Protein 2KIN (pdb70)

Foldseek 3Di:
DDDDDDDDADEAEFADQDPVCVVVVPDDFWDDDPFFWIDGPPHDIDGGQGYHYNPAWQVNLQVSAPLVQLVVQVVFAAAEDEDAAAQPRQLCQALAFPPPDPGRGHRPLVSLAVNLVVVVPDDPQKDKWKKKFKWKAAPRAIAGLLDRVRTHFDWDADPVRHIDTPPTDIGTDDHSVVLSVVVVSSVVSVCVPPPDCSQRQQRMKIKMKMKMKMARNVVRDIGIYIYIYMYDHYPDDD/DADPDQVVSLLLQLLQCQLVVNPDPSPLVSDPVSVVCVCVQENAHDHDDDQDDDPDPVCVVVRVVSVVSVVSSVSGDYDHDDPDDDDVVVVVVVVVVVVD

InterPro domains:
  IPR001752 Kinesin motor domain [PF00225] (15-327)
  IPR001752 Kinesin motor domain [PR00380] (77-98)
  IPR001752 Kinesin motor domain [PR00380] (196-213)
  IPR001752 Kinesin motor domain [PR00380] (227-245)
  IPR001752 Kinesin motor domain [PR00380] (277-298)
  IPR001752 Kinesin motor domain [PS50067] (8-327)
  IPR001752 Kinesin motor domain [SM00129] (6-335)
  IPR019821 Kinesin motor domain, conserved site [PS00411] (226-237)
  IPR027417 P-loop containing nucleoside triphosphate hydrolase [SSF52540] (8-368)
  IPR027640 Kinesin-like protein [PTHR47968] (6-920)
  IPR036961 Kinesin motor domain superfamily [G3DSA:3.40.850.10] (2-334)
  IPR059182 Kinesin heavy chain, C-terminal domain [cd23649] (835-904)

Secondary structure (DSSP, 8-state):
---EEEEPEEEEEEPPP-HHHHHTT--B-EEEETTTEEEETTSPPEE-SEEE-TT--HHHHHHHHTHHHHHHHHTT-EEEEEEE-STTSSHHHHHTBSTT-TTTB-HHHHHHHHHHHHHHTS-TTEEEEEEEEEEEEETTEEEETT-TT---BPEEE-TTS-EEETT---EEE-SHHHHHHHHHHHHHHHHTT-S-HHHHHHHSEEEEEEEEEEEETTT--EEEEEEEEEEPPP--B-/--BSSHHHHHHHHHHHHHHHT--SS--GGG-HHHHHTHHHHHSSEEEEEEEEE--BGGGHHHHHHHHHHHHHHHT-EEEE--EEE--HHHHHHHHHHHH-

B-factor: mean 24.98, std 9.76, range [5.64, 99.05]

CATH classification: 3.40.850.10

Radius of gyration: 20.29 Å; Cα contacts (8 Å, |Δi|>4): 714; chains: 2; bounding box: 59×55×44 Å

Organism: Rattus norvegicus (NCBI:txid10116)

Structure (mmCIF, N/CA/C/O backbone):
data_2KIN
#
_entry.id   2KIN
#
_cell.length_a   71.556
_cell.length_b   73.674
_cell.length_c   74.128
_cell.angle_alpha   90.00
_cell.angle_beta   90.00
_cell.angle_gamma   90.00
#
_symmetry.space_group_name_H-M   'P 21 21 21'
#
loop_
_entity.id
_entity.type
_entity.pdbx_description
1 polymer KINESIN
2 polymer KINESIN
3 non-polymer 'SULFATE ION'
4 non-polymer "ADENOSINE-5'-DIPHOSPHATE"
5 water water
#
loop_
_atom_site.group_PDB
_atom_site.id
_atom_site.type_symbol
_atom_site.label_atom_id
_atom_site.label_alt_id
_atom_site.label_comp_id
_atom_site.label_asym_id
_atom_site.label_entity_id
_atom_site.label_seq_id
_atom_site.pdbx_PDB_ins_code
_atom_site.Cartn_x
_atom_site.Cartn_y
_atom_site.Cartn_z
_atom_site.occupancy
_atom_site.B_iso_or_equiv
_atom_site.auth_seq_id
_atom_site.auth_comp_id
_atom_site.auth_asym_id
_atom_site.auth_atom_id
_atom_site.pdbx_PDB_model_num
ATOM 1 N N . ALA A 1 1 ? 37.893 49.129 2.124 1.00 51.70 2 ALA A N 1
ATOM 2 C CA . ALA A 1 1 ? 36.584 48.805 1.464 1.00 50.57 2 ALA A CA 1
ATOM 3 C C . ALA A 1 1 ? 35.490 48.783 2.523 1.00 48.65 2 ALA A C 1
ATOM 4 O O . ALA A 1 1 ? 35.839 48.508 3.682 1.00 49.84 2 ALA A O 1
ATOM 6 N N . ASP A 1 2 ? 34.236 49.079 2.195 1.00 43.64 3 ASP A N 1
ATOM 7 C CA . ASP A 1 2 ? 33.226 49.116 3.245 1.00 40.58 3 ASP A CA 1
ATOM 8 C C . ASP A 1 2 ? 32.645 47.730 3.500 1.00 38.22 3 ASP A C 1
ATOM 9 O O . ASP A 1 2 ? 32.482 46.991 2.547 1.00 38.15 3 ASP A O 1
ATOM 14 N N . PRO A 1 3 ? 32.291 47.422 4.728 1.00 34.60 4 PRO A N 1
ATOM 15 C CA . PRO A 1 3 ? 31.689 46.142 5.091 1.00 33.21 4 PRO A CA 1
ATOM 16 C C . PRO A 1 3 ? 30.220 46.129 4.692 1.00 32.13 4 PRO A C 1
ATOM 17 O O . PRO A 1 3 ? 29.729 47.160 4.233 1.00 30.77 4 PRO A O 1
ATOM 21 N N . ALA A 1 4 ? 29.546 44.992 4.825 1.00 30.75 5 ALA A N 1
ATOM 22 C CA . ALA A 1 4 ? 28.131 44.956 4.412 1.00 28.19 5 ALA A CA 1
ATOM 23 C C . ALA A 1 4 ? 27.290 44.521 5.594 1.00 26.51 5 ALA A C 1
ATOM 24 O O . ALA A 1 4 ? 27.808 43.943 6.564 1.00 24.09 5 ALA A O 1
ATOM 26 N N . GLU A 1 5 ? 25.996 44.844 5.554 1.00 22.99 6 GLU A N 1
ATOM 27 C CA . GLU A 1 5 ? 25.167 44.442 6.668 1.00 26.28 6 GLU A CA 1
ATOM 28 C C . GLU A 1 5 ? 24.516 43.087 6.266 1.00 25.71 6 GLU A C 1
ATOM 29 O O . GLU A 1 5 ? 24.294 42.938 5.087 1.00 25.19 6 GLU A O 1
ATOM 35 N N . CYS A 1 6 ? 24.238 42.212 7.208 1.00 26.90 7 CYS A N 1
ATOM 36 C CA . CYS A 1 6 ? 23.554 40.976 6.777 1.00 29.39 7 CYS A CA 1
ATOM 37 C C . CYS A 1 6 ? 22.755 40.436 7.944 1.00 26.49 7 CYS A C 1
ATOM 38 O O . CYS A 1 6 ? 23.271 40.601 9.057 1.00 30.27 7 CYS A O 1
ATOM 41 N N . SER A 1 7 ? 21.548 39.921 7.803 1.00 23.86 8 SER A N 1
ATOM 42 C CA . SER A 1 7 ? 20.792 39.442 8.945 1.00 23.75 8 SER A CA 1
ATOM 43 C C . SER A 1 7 ? 21.154 37.964 9.217 1.00 19.92 8 SER A C 1
ATOM 44 O O . SER A 1 7 ? 21.637 37.321 8.290 1.00 20.50 8 SER A O 1
ATOM 47 N N . ILE A 1 8 ? 20.942 37.579 10.432 1.00 19.44 9 ILE A N 1
ATOM 48 C CA . ILE A 1 8 ? 21.149 36.152 10.784 1.00 19.65 9 ILE A CA 1
ATOM 49 C C . ILE A 1 8 ? 19.973 35.429 10.080 1.00 19.82 9 ILE A C 1
ATOM 50 O O . ILE A 1 8 ? 18.849 35.990 10.083 1.00 18.14 9 ILE A O 1
ATOM 55 N N . LYS A 1 9 ? 20.258 34.407 9.338 1.00 19.19 10 LYS A N 1
ATOM 56 C CA . LYS A 1 9 ? 19.202 33.671 8.613 1.00 20.30 10 LYS A CA 1
ATOM 57 C C . LYS A 1 9 ? 18.599 32.658 9.586 1.00 17.49 10 LYS A C 1
ATOM 58 O O . LYS A 1 9 ? 19.314 32.038 10.371 1.00 17.53 10 LYS A O 1
ATOM 64 N N . VAL A 1 10 ? 17.291 32.397 9.496 1.00 17.23 11 VAL A N 1
ATOM 65 C CA . VAL A 1 10 ? 16.632 31.453 10.398 1.00 17.49 11 VAL A CA 1
ATOM 66 C C . VAL A 1 10 ? 15.769 30.523 9.523 1.00 18.24 11 VAL A C 1
ATOM 67 O O . VAL A 1 10 ? 14.967 31.029 8.748 1.00 16.46 11 VAL A O 1
ATOM 71 N N . MET A 1 11 ? 16.075 29.221 9.559 1.00 18.13 12 MET A N 1
ATOM 72 C CA . MET A 1 11 ? 15.280 28.218 8.845 1.00 18.18 12 MET A CA 1
ATOM 73 C C . MET A 1 11 ? 14.671 27.303 9.918 1.00 15.96 12 MET A C 1
ATOM 74 O O . MET A 1 11 ? 15.254 26.965 10.946 1.00 15.07 12 MET A O 1
ATOM 79 N N . CYS A 1 12 ? 13.386 26.956 9.770 1.00 11.90 13 CYS A N 1
ATOM 80 C CA . CYS A 1 12 ? 12.618 26.195 10.731 1.00 13.58 13 CYS A CA 1
ATOM 81 C C . CYS A 1 12 ? 12.318 24.817 10.139 1.00 14.23 13 CYS A C 1
ATOM 82 O O . CYS A 1 12 ? 11.749 24.788 9.059 1.00 16.53 13 CYS A O 1
ATOM 85 N N . ARG A 1 13 ? 12.721 23.753 10.803 1.00 16.53 14 ARG A N 1
ATOM 86 C CA . ARG A 1 13 ? 12.472 22.413 10.220 1.00 16.31 14 ARG A CA 1
ATOM 87 C C . ARG A 1 13 ? 11.594 21.620 11.171 1.00 15.24 14 ARG A C 1
ATOM 88 O O . ARG A 1 13 ? 11.917 21.351 12.311 1.00 19.08 14 ARG A O 1
ATOM 96 N N . PHE A 1 14 ? 10.417 21.251 10.692 1.00 15.86 15 PHE A N 1
ATOM 97 C CA . PHE A 1 14 ? 9.491 20.426 11.449 1.00 15.26 15 PHE A CA 1
ATOM 98 C C . PHE A 1 14 ? 9.778 18.967 11.061 1.00 14.51 15 PHE A C 1
ATOM 99 O O . PHE A 1 14 ? 9.676 18.706 9.859 1.00 16.29 15 PHE A O 1
ATOM 107 N N . ARG A 1 15 ? 10.200 18.126 11.970 1.00 15.02 16 ARG A N 1
ATOM 108 C CA . ARG A 1 15 ? 10.396 16.732 11.593 1.00 15.72 16 ARG A CA 1
ATOM 109 C C . ARG A 1 15 ? 9.002 16.036 11.581 1.00 17.11 16 ARG A C 1
ATOM 110 O O . ARG A 1 15 ? 7.977 16.533 12.072 1.00 14.68 16 ARG A O 1
ATOM 118 N N . PRO A 1 16 ? 8.972 14.859 11.001 1.00 17.26 17 PRO A N 1
ATOM 119 C CA . PRO A 1 16 ? 7.762 14.010 11.017 1.00 18.92 17 PRO A CA 1
ATOM 120 C C . PRO A 1 16 ? 7.437 13.658 12.435 1.00 17.50 17 PRO A C 1
ATOM 121 O O . PRO A 1 16 ? 8.297 13.691 13.331 1.00 16.11 17 PRO A O 1
ATOM 125 N N . LEU A 1 17 ? 6.158 13.286 12.694 1.00 19.18 18 LEU A N 1
ATOM 126 C CA . LEU A 1 17 ? 5.794 12.797 14.010 1.00 18.88 18 LEU A CA 1
ATOM 127 C C . LEU A 1 17 ? 6.634 11.557 14.353 1.00 20.30 18 LEU A C 1
ATOM 128 O O . LEU A 1 17 ? 6.832 10.771 13.420 1.00 18.47 18 LEU A O 1
ATOM 133 N N . ASN A 1 18 ? 6.985 11.346 15.612 1.00 20.51 19 ASN A N 1
ATOM 134 C CA . ASN A 1 18 ? 7.804 10.156 15.888 1.00 23.29 19 ASN A CA 1
ATOM 135 C C . ASN A 1 18 ? 6.921 8.948 16.243 1.00 25.42 19 ASN A C 1
ATOM 136 O O . ASN A 1 18 ? 5.684 8.998 16.317 1.00 21.67 19 ASN A O 1
ATOM 141 N N . GLU A 1 19 ? 7.625 7.844 16.518 1.00 28.06 20 GLU A N 1
ATOM 142 C CA . GLU A 1 19 ? 6.957 6.581 16.825 1.00 32.62 20 GLU A CA 1
ATOM 143 C C . GLU A 1 19 ? 5.981 6.776 17.976 1.00 31.51 20 GLU A C 1
ATOM 144 O O . GLU A 1 19 ? 4.796 6.482 17.761 1.00 31.40 20 GLU A O 1
ATOM 150 N N . ALA A 1 20 ? 6.413 7.303 19.093 1.00 31.62 21 ALA A N 1
ATOM 151 C CA . ALA A 1 20 ? 5.523 7.563 20.222 1.00 34.26 21 ALA A CA 1
ATOM 152 C C . ALA A 1 20 ? 4.404 8.541 19.907 1.00 34.25 21 ALA A C 1
ATOM 153 O O . ALA A 1 20 ? 3.249 8.294 20.281 1.00 34.98 21 ALA A O 1
ATOM 155 N N . GLU A 1 21 ? 4.682 9.654 19.195 1.00 32.15 22 GLU A N 1
ATOM 156 C CA . GLU A 1 21 ? 3.585 10.565 18.854 1.00 31.84 22 GLU A CA 1
ATOM 157 C C . GLU A 1 21 ? 2.536 9.860 17.991 1.00 32.54 22 GLU A C 1
ATOM 158 O O . GLU A 1 21 ? 1.323 10.076 18.162 1.00 33.53 22 GLU A O 1
ATOM 164 N N . ILE A 1 22 ? 2.975 9.064 17.012 1.00 33.29 23 ILE A N 1
ATOM 165 C CA . ILE A 1 22 ? 1.992 8.401 16.131 1.00 35.67 23 ILE A CA 1
ATOM 166 C C . ILE A 1 22 ? 1.250 7.360 16.942 1.00 38.40 23 ILE A C 1
ATOM 167 O O . ILE A 1 22 ? 0.014 7.423 16.959 1.00 40.66 23 ILE A O 1
ATOM 172 N N . LEU A 1 23 ? 1.924 6.506 17.711 1.00 40.43 24 LEU A N 1
ATOM 173 C CA . LEU A 1 23 ? 1.209 5.508 18.490 1.00 42.75 24 LEU A CA 1
ATOM 174 C C . LEU A 1 23 ? 0.274 6.169 19.501 1.00 44.70 24 LEU A C 1
ATOM 175 O O . LEU A 1 23 ? -0.841 5.641 19.637 1.00 45.15 24 LEU A O 1
ATOM 180 N N . ARG A 1 24 ? 0.636 7.311 20.098 1.00 43.48 25 ARG A N 1
ATOM 181 C CA . ARG A 1 24 ? -0.298 8.014 20.970 1.00 43.48 25 ARG A CA 1
ATOM 182 C C . ARG A 1 24 ? -1.382 8.746 20.190 1.00 42.86 25 ARG A C 1
ATOM 183 O O . ARG A 1 24 ? -2.264 9.380 20.768 1.00 43.66 25 ARG A O 1
ATOM 191 N N . GLY A 1 25 ? -1.397 8.743 18.863 1.00 42.52 26 GLY A N 1
ATOM 192 C CA . GLY A 1 25 ? -2.361 9.367 17.990 1.00 41.46 26 GLY A CA 1
ATOM 193 C C . GLY A 1 25 ? -2.249 10.873 17.808 1.00 42.04 26 GLY A C 1
ATOM 194 O O . GLY A 1 25 ? -3.158 11.523 17.265 1.00 42.25 26 GLY A O 1
ATOM 195 N N . ASP A 1 26 ? -1.149 11.473 18.287 1.00 39.74 27 ASP A N 1
ATOM 196 C CA . ASP A 1 26 ? -0.960 12.908 18.225 1.00 39.17 27 ASP A CA 1
ATOM 197 C C . ASP A 1 26 ? -1.357 13.518 16.892 1.00 37.58 27 ASP A C 1
ATOM 198 O O . ASP A 1 26 ? -1.106 12.987 15.817 1.00 38.36 27 ASP A O 1
ATOM 203 N N . LYS A 1 27 ? -2.007 14.659 16.991 1.00 38.44 28 LYS A N 1
ATOM 204 C CA . LYS A 1 27 ? -2.377 15.448 15.832 1.00 38.98 28 LYS A CA 1
ATOM 205 C C . LYS A 1 27 ? -1.109 16.207 15.374 1.00 36.59 28 LYS A C 1
ATOM 206 O O . LYS A 1 27 ? -0.354 16.636 16.230 1.00 35.40 28 LYS A O 1
ATOM 212 N N . PHE A 1 28 ? -1.061 16.465 14.093 1.00 36.77 29 PHE A N 1
ATOM 213 C CA . PHE A 1 28 ? 0.022 17.260 13.502 1.00 34.44 29 PHE A CA 1
ATOM 214 C C . PHE A 1 28 ? -0.370 18.731 13.588 1.00 34.33 29 PHE A C 1
ATOM 215 O O . PHE A 1 28 ? -1.314 19.126 12.877 1.00 36.10 29 PHE A O 1
ATOM 223 N N . ILE A 1 29 ? 0.247 19.557 14.440 1.00 32.28 30 ILE A N 1
ATOM 224 C CA . ILE A 1 29 ? -0.207 20.936 14.569 1.00 31.04 30 ILE A CA 1
ATOM 225 C C . ILE A 1 29 ? 0.155 21.982 13.559 1.00 31.05 30 ILE A C 1
ATOM 226 O O . ILE A 1 29 ? -0.668 22.910 13.340 1.00 30.46 30 ILE A O 1
ATOM 231 N N . PRO A 1 30 ? 1.348 22.038 12.987 1.00 27.19 31 PRO A N 1
ATOM 232 C CA . PRO A 1 30 ? 1.684 23.162 12.139 1.00 25.01 31 PRO A CA 1
ATOM 233 C C . PRO A 1 30 ? 0.868 23.310 10.881 1.00 25.45 31 PRO A C 1
ATOM 234 O O . PRO A 1 30 ? 0.599 22.302 10.229 1.00 22.67 31 PRO A O 1
ATOM 238 N N . LYS A 1 31 ? 0.645 24.536 10.399 1.00 23.37 32 LYS A N 1
ATOM 239 C CA . LYS A 1 31 ? 0.002 24.736 9.100 1.00 24.52 32 LYS A CA 1
ATOM 240 C C . LYS A 1 31 ? 0.976 25.552 8.255 1.00 24.14 32 LYS A C 1
ATOM 241 O O . LYS A 1 31 ? 1.496 26.566 8.775 1.00 22.10 32 LYS A O 1
ATOM 247 N N . PHE A 1 32 ? 1.290 25.125 7.049 1.00 22.44 33 PHE A N 1
ATOM 248 C CA . PHE A 1 32 ? 2.261 25.830 6.222 1.00 24.77 33 PHE A CA 1
ATOM 249 C C . PHE A 1 32 ? 1.671 26.749 5.182 1.00 28.61 33 PHE A C 1
ATOM 250 O O . PHE A 1 32 ? 0.701 26.368 4.532 1.00 29.47 33 PHE A O 1
ATOM 258 N N . LYS A 1 33 ? 2.267 27.917 4.946 1.00 27.95 34 LYS A N 1
ATOM 259 C CA . LYS A 1 33 ? 1.813 28.823 3.903 1.00 30.61 34 LYS A CA 1
ATOM 260 C C . LYS A 1 33 ? 3.059 29.253 3.120 1.00 29.77 34 LYS A C 1
ATOM 261 O O . LYS A 1 33 ? 3.959 29.821 3.743 1.00 27.93 34 LYS A O 1
ATOM 267 N N . GLY A 1 34 ? 3.091 28.962 1.821 1.00 29.53 35 GLY A N 1
ATOM 268 C CA . GLY A 1 34 ? 4.236 29.339 1.004 1.00 28.67 35 GLY A CA 1
ATOM 269 C C . GLY A 1 34 ? 5.507 28.650 1.527 1.00 28.26 35 GLY A C 1
ATOM 270 O O . GLY A 1 34 ? 5.408 27.657 2.247 1.00 29.59 35 GLY A O 1
ATOM 271 N N . GLU A 1 35 ? 6.662 29.199 1.225 1.00 26.84 36 GLU A N 1
ATOM 272 C CA . GLU A 1 35 ? 7.929 28.601 1.630 1.00 29.89 36 GLU A CA 1
ATOM 273 C C . GLU A 1 35 ? 8.516 29.082 2.945 1.00 27.30 36 GLU A C 1
ATOM 274 O O . GLU A 1 35 ? 9.526 28.543 3.428 1.00 22.16 36 GLU A O 1
ATOM 280 N N . GLU A 1 36 ? 7.861 30.105 3.501 1.00 25.09 37 GLU A N 1
ATOM 281 C CA . GLU A 1 36 ? 8.412 30.768 4.683 1.00 25.17 37 GLU A CA 1
ATOM 282 C C . GLU A 1 36 ? 7.547 30.885 5.901 1.00 22.77 37 GLU A C 1
ATOM 283 O O . GLU A 1 36 ? 8.049 31.392 6.900 1.00 22.17 37 GLU A O 1
ATOM 289 N N . THR A 1 37 ? 6.275 30.497 5.872 1.00 21.10 38 THR A N 1
ATOM 290 C CA . THR A 1 37 ? 5.393 30.765 7.005 1.00 19.29 38 THR A CA 1
ATOM 291 C C . THR A 1 37 ? 4.828 29.531 7.658 1.00 19.57 38 THR A C 1
ATOM 292 O O . THR A 1 37 ? 4.510 28.564 6.950 1.00 20.24 38 THR A O 1
ATOM 296 N N . VAL A 1 38 ? 4.599 29.588 8.948 1.00 20.06 39 VAL A N 1
ATOM 297 C CA . VAL A 1 38 ? 4.011 28.502 9.676 1.00 19.85 39 VAL A CA 1
ATOM 298 C C . VAL A 1 38 ? 3.111 29.159 10.732 1.00 23.07 39 VAL A C 1
ATOM 299 O O . VAL A 1 38 ? 3.476 30.209 11.266 1.00 19.91 39 VAL A O 1
ATOM 303 N N . VAL A 1 39 ? 1.956 28.528 10.929 1.00 21.53 40 VAL A N 1
ATOM 304 C CA . VAL A 1 39 ? 0.998 28.992 11.932 1.00 25.67 40 VAL A CA 1
ATOM 305 C C . VAL A 1 39 ? 0.618 27.814 12.837 1.00 25.26 40 VAL A C 1
ATOM 306 O O . VAL A 1 39 ? 0.466 26.702 12.297 1.00 23.93 40 VAL A O 1
ATOM 310 N N . ILE A 1 40 ? 0.535 28.087 14.120 1.00 24.62 41 ILE A N 1
ATOM 311 C CA . ILE A 1 40 ? 0.161 27.032 15.075 1.00 30.32 41 ILE A CA 1
ATOM 312 C C . ILE A 1 40 ? -1.289 27.389 15.468 1.00 32.26 41 ILE A C 1
ATOM 313 O O . ILE A 1 40 ? -1.532 28.519 15.877 1.00 31.02 41 ILE A O 1
ATOM 318 N N . GLY A 1 41 ? -2.285 26.560 15.181 1.00 34.75 42 GLY A N 1
ATOM 319 C CA . GLY A 1 41 ? -3.673 26.857 15.484 1.00 36.93 42 GLY A CA 1
ATOM 320 C C . GLY A 1 41 ? -4.101 28.266 15.078 1.00 39.70 42 GLY A C 1
ATOM 321 O O . GLY A 1 41 ? -4.107 28.663 13.910 1.00 40.06 42 GLY A O 1
ATOM 322 N N . GLN A 1 42 ? -4.504 29.090 16.030 1.00 41.62 43 GLN A N 1
ATOM 323 C CA . GLN A 1 42 ? -5.032 30.414 15.713 1.00 44.70 43 GLN A CA 1
ATOM 324 C C . GLN A 1 42 ? -4.013 31.509 15.982 1.00 45.06 43 GLN A C 1
ATOM 325 O O . GLN A 1 42 ? -4.365 32.689 15.968 1.00 45.70 43 GLN A O 1
ATOM 331 N N . GLY A 1 43 ? -2.769 31.091 16.248 1.00 42.59 44 GLY A N 1
ATOM 332 C CA . GLY A 1 43 ? -1.723 32.030 16.607 1.00 40.79 44 GLY A CA 1
ATOM 333 C C . GLY A 1 43 ? -1.308 32.904 15.450 1.00 36.82 44 GLY A C 1
ATOM 334 O O . GLY A 1 43 ? -1.704 32.603 14.341 1.00 37.74 44 GLY A O 1
ATOM 335 N N . LYS A 1 44 ? -0.553 33.945 15.689 1.00 35.62 45 LYS A N 1
ATOM 336 C CA . LYS A 1 44 ? -0.140 34.804 14.557 1.00 35.88 45 LYS A CA 1
ATOM 337 C C . LYS A 1 44 ? 0.902 34.017 13.782 1.00 33.99 45 LYS A C 1
ATOM 338 O O . LYS A 1 44 ? 1.546 33.124 14.338 1.00 34.49 45 LYS A O 1
ATOM 344 N N . PRO A 1 45 ? 1.020 34.264 12.490 1.00 33.66 46 PRO A N 1
ATOM 345 C CA . PRO A 1 45 ? 1.956 33.532 11.647 1.00 31.33 46 PRO A CA 1
ATOM 346 C C . PRO A 1 45 ? 3.398 33.766 12.086 1.00 29.40 46 PRO A C 1
ATOM 347 O O . PRO A 1 45 ? 3.671 34.836 12.607 1.00 27.57 46 PRO A O 1
ATOM 351 N N . TYR A 1 46 ? 4.290 32.807 11.885 1.00 24.74 47 TYR A N 1
ATOM 352 C CA . TYR A 1 46 ? 5.722 33.011 12.089 1.00 22.91 47 TYR A CA 1
ATOM 353 C C . TYR A 1 46 ? 6.374 33.046 10.734 1.00 19.91 47 TYR A C 1
ATOM 354 O O . TYR A 1 46 ? 6.049 32.167 9.911 1.00 23.11 47 TYR A O 1
ATOM 363 N N . VAL A 1 47 ? 7.187 33.999 10.356 1.00 20.19 48 VAL A N 1
ATOM 364 C CA . VAL A 1 47 ? 7.784 34.021 9.020 1.00 20.94 48 VAL A CA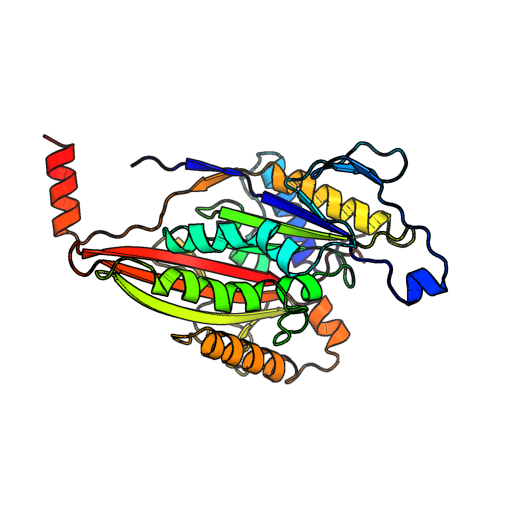 1
ATOM 365 C C . VAL A 1 47 ? 9.290 33.822 9.184 1.00 21.73 48 VAL A C 1
ATOM 366 O O . VAL A 1 47 ? 9.950 34.651 9.841 1.00 20.77 48 VAL A O 1
ATOM 370 N N . PHE A 1 48 ? 9.874 32.837 8.535 1.00 19.65 49 PHE A N 1
ATOM 371 C CA . PHE A 1 48 ? 11.342 32.645 8.642 1.00 19.55 49 PHE A CA 1
ATOM 372 C C . PHE A 1 48 ? 12.003 32.862 7.326 1.00 18.83 49 PHE A C 1
ATOM 373 O O . PHE A 1 48 ? 11.285 33.089 6.311 1.00 20.44 49 PHE A O 1
ATOM 381 N N . ASP A 1 49 ? 13.327 32.609 7.159 1.00 17.59 50 ASP A N 1
ATOM 382 C CA . ASP A 1 49 ? 13.875 32.602 5.801 1.00 16.72 50 ASP A CA 1
ATOM 383 C C . ASP A 1 49 ? 13.386 31.364 5.028 1.00 17.15 50 ASP A C 1
ATOM 384 O O . ASP A 1 49 ? 13.220 31.371 3.789 1.00 16.27 50 ASP A O 1
ATOM 389 N N . ARG A 1 50 ? 13.057 30.290 5.740 1.00 17.42 51 ARG A N 1
ATOM 390 C CA . ARG A 1 50 ? 12.520 29.087 5.055 1.00 19.71 51 ARG A CA 1
ATOM 391 C C . ARG A 1 50 ? 11.802 28.205 6.069 1.00 16.59 51 ARG A C 1
ATOM 392 O O . ARG A 1 50 ? 12.277 28.132 7.180 1.00 13.91 51 ARG A O 1
ATOM 400 N N . VAL A 1 51 ? 10.676 27.576 5.740 1.00 15.57 52 VAL A N 1
ATOM 401 C CA . VAL A 1 51 ? 10.065 26.640 6.705 1.00 15.54 52 VAL A CA 1
ATOM 402 C C . VAL A 1 51 ? 10.154 25.290 5.937 1.00 16.07 52 VAL A C 1
ATOM 403 O O . VAL A 1 51 ? 9.751 25.330 4.790 1.00 15.35 52 VAL A O 1
ATOM 407 N N . LEU A 1 52 ? 10.603 24.264 6.613 1.00 13.39 53 LEU A N 1
ATOM 408 C CA . LEU A 1 52 ? 10.844 23.003 5.884 1.00 15.23 53 LEU A CA 1
ATOM 409 C C . LEU A 1 52 ? 9.920 21.948 6.498 1.00 13.86 53 LEU A C 1
ATOM 410 O O . LEU A 1 52 ? 10.091 21.651 7.644 1.00 15.85 53 LEU A O 1
ATOM 415 N N . PRO A 1 53 ? 8.931 21.508 5.758 1.00 17.28 54 PRO A N 1
ATOM 416 C CA . PRO A 1 53 ? 7.987 20.520 6.285 1.00 18.34 54 PRO A CA 1
ATOM 417 C C . PRO A 1 53 ? 8.621 19.141 6.486 1.00 17.48 54 PRO A C 1
ATOM 418 O O . PRO A 1 53 ? 9.731 18.859 6.028 1.00 17.22 54 PRO A O 1
ATOM 422 N N . PRO A 1 54 ? 7.880 18.214 7.072 1.00 18.06 55 PRO A N 1
ATOM 423 C CA . PRO A 1 54 ? 8.349 16.866 7.372 1.00 19.65 55 PRO A CA 1
ATOM 424 C C . PRO A 1 54 ? 8.837 16.106 6.152 1.00 18.98 55 PRO A C 1
ATOM 425 O O . PRO A 1 54 ? 9.805 15.337 6.199 1.00 20.33 55 PRO A O 1
ATOM 429 N N . ASN A 1 55 ? 8.245 16.392 4.980 1.00 16.59 56 ASN A N 1
ATOM 430 C CA . ASN A 1 55 ? 8.621 15.743 3.756 1.00 19.75 56 ASN A CA 1
ATOM 431 C C . ASN A 1 55 ? 9.886 16.377 3.141 1.00 20.24 56 ASN A C 1
ATOM 432 O O . ASN A 1 55 ? 10.218 15.991 2.064 1.00 23.96 56 ASN A O 1
ATOM 437 N N . THR A 1 56 ? 10.763 17.045 3.840 1.00 20.33 57 THR A N 1
ATOM 438 C CA . THR A 1 56 ? 11.961 17.609 3.190 1.00 18.34 57 THR A CA 1
ATOM 439 C C . THR A 1 56 ? 13.092 16.565 3.205 1.00 16.17 57 THR A C 1
ATOM 440 O O . THR A 1 56 ? 13.284 16.043 4.293 1.00 17.05 57 THR A O 1
ATOM 444 N N . THR A 1 57 ? 13.816 16.380 2.130 1.00 15.28 58 THR A N 1
ATOM 445 C CA . THR A 1 57 ? 14.932 15.409 2.208 1.00 18.66 58 THR A CA 1
ATOM 446 C C . THR A 1 57 ? 16.177 16.075 2.837 1.00 17.84 58 THR A C 1
ATOM 447 O O . THR A 1 57 ? 16.164 17.310 2.875 1.00 13.62 58 THR A O 1
ATOM 451 N N . GLN A 1 58 ? 17.159 15.275 3.235 1.00 15.61 59 GLN A N 1
ATOM 452 C CA . GLN A 1 58 ? 18.397 15.891 3.748 1.00 14.95 59 GLN A CA 1
ATOM 453 C C . GLN A 1 58 ? 19.010 16.784 2.706 1.00 15.83 59 GLN A C 1
ATOM 454 O O . GLN A 1 58 ? 19.469 17.870 3.109 1.00 15.99 59 GLN A O 1
ATOM 460 N N . GLU A 1 59 ? 19.048 16.400 1.422 1.00 13.98 60 GLU A N 1
ATOM 461 C CA . GLU A 1 59 ? 19.649 17.233 0.405 1.00 18.60 60 GLU A CA 1
ATOM 462 C C . GLU A 1 59 ? 18.897 18.578 0.234 1.00 18.67 60 GLU A C 1
ATOM 463 O O . GLU A 1 59 ? 19.528 19.595 0.018 1.00 16.89 60 GLU A O 1
ATOM 469 N N . GLN A 1 60 ? 17.577 18.640 0.386 1.00 17.94 61 GLN A N 1
ATOM 470 C CA . GLN A 1 60 ? 16.802 19.863 0.347 1.00 17.39 61 GLN A CA 1
ATOM 471 C C . GLN A 1 60 ? 17.134 20.701 1.589 1.00 16.16 61 GLN A C 1
ATOM 472 O O . GLN A 1 60 ? 17.235 21.911 1.402 1.00 15.79 61 GLN A O 1
ATOM 478 N N . VAL A 1 61 ? 17.346 20.067 2.739 1.00 13.97 62 VAL A N 1
ATOM 479 C CA . VAL A 1 61 ? 17.728 20.896 3.904 1.00 17.09 62 VAL A CA 1
ATOM 480 C C . VAL A 1 61 ? 19.061 21.626 3.588 1.00 18.68 62 VAL A C 1
ATOM 481 O O . VAL A 1 61 ? 19.258 22.818 3.935 1.00 16.15 62 VAL A O 1
ATOM 485 N N . TYR A 1 62 ? 20.034 20.855 3.149 1.00 17.56 63 TYR A N 1
ATOM 486 C CA . TYR A 1 62 ? 21.382 21.304 2.842 1.00 19.94 63 TYR A CA 1
ATOM 487 C C . TYR A 1 62 ? 21.342 22.476 1.858 1.00 19.49 63 TYR A C 1
ATOM 488 O O . TYR A 1 62 ? 21.878 23.551 2.178 1.00 19.63 63 TYR A O 1
ATOM 497 N N . ASN A 1 63 ? 20.616 22.320 0.749 1.00 18.01 64 ASN A N 1
ATOM 498 C CA . ASN A 1 63 ? 20.466 23.395 -0.191 1.00 18.95 64 ASN A CA 1
ATOM 499 C C . ASN A 1 63 ? 19.827 24.613 0.450 1.00 21.69 64 ASN A C 1
ATOM 500 O O . ASN A 1 63 ? 20.227 25.738 0.068 1.00 23.88 64 ASN A O 1
ATOM 505 N N . ALA A 1 64 ? 18.839 24.462 1.325 1.00 20.13 65 ALA A N 1
ATOM 506 C CA . ALA A 1 64 ? 18.186 25.652 1.862 1.00 22.39 65 ALA A CA 1
ATOM 507 C C . ALA A 1 64 ? 18.990 26.350 2.954 1.00 21.64 65 ALA A C 1
ATOM 508 O O . ALA A 1 64 ? 18.793 27.543 3.173 1.00 21.13 65 ALA A O 1
ATOM 510 N N . CYS A 1 65 ? 19.710 25.616 3.766 1.00 19.37 66 CYS A N 1
ATOM 511 C CA . CYS A 1 65 ? 20.369 26.113 4.939 1.00 20.57 66 CYS A CA 1
ATOM 512 C C . CYS A 1 65 ? 21.880 26.214 4.895 1.00 22.75 66 CYS A C 1
ATOM 513 O O . CYS A 1 65 ? 22.400 26.894 5.788 1.00 23.87 66 CYS A O 1
ATOM 516 N N . ALA A 1 66 ? 22.585 25.430 4.062 1.00 21.08 67 ALA A N 1
ATOM 517 C CA . ALA A 1 66 ? 24.030 25.371 4.267 1.00 21.57 67 ALA A CA 1
ATOM 518 C C . ALA A 1 66 ? 24.885 25.581 3.046 1.00 21.49 67 ALA A C 1
ATOM 519 O O . ALA A 1 66 ? 26.017 26.077 3.218 1.00 21.35 67 ALA A O 1
ATOM 521 N N . LYS A 1 67 ? 24.315 25.353 1.890 1.00 20.45 68 LYS A N 1
ATOM 522 C CA . LYS A 1 67 ? 24.996 25.455 0.622 1.00 23.43 68 LYS A CA 1
ATOM 523 C C . LYS A 1 67 ? 25.615 26.848 0.452 1.00 22.94 68 LYS A C 1
ATOM 524 O O . LYS A 1 67 ? 26.790 26.910 0.128 1.00 21.93 68 LYS A O 1
ATOM 530 N N . GLN A 1 68 ? 24.855 27.882 0.764 1.00 20.74 69 GLN A N 1
ATOM 531 C CA . GLN A 1 68 ? 25.357 29.238 0.625 1.00 23.55 69 GLN A CA 1
ATOM 532 C C . GLN A 1 68 ? 26.493 29.537 1.616 1.00 22.28 69 GLN A C 1
ATOM 533 O O . GLN A 1 68 ? 27.346 30.363 1.236 1.00 23.16 69 GLN A O 1
ATOM 539 N N . ILE A 1 69 ? 26.425 28.976 2.801 1.00 22.07 70 ILE A N 1
ATOM 540 C CA . ILE A 1 69 ? 27.437 29.233 3.838 1.00 24.79 70 ILE A CA 1
ATOM 541 C C . ILE A 1 69 ? 28.799 28.777 3.313 1.00 25.06 70 ILE A C 1
ATOM 542 O O . ILE A 1 69 ? 29.814 29.438 3.542 1.00 21.55 70 ILE A O 1
ATOM 547 N N . VAL A 1 70 ? 28.841 27.603 2.664 1.00 24.94 71 VAL A N 1
ATOM 548 C CA . VAL A 1 70 ? 30.062 27.047 2.088 1.00 23.40 71 VAL A CA 1
ATOM 549 C C . VAL A 1 70 ? 30.639 28.002 1.043 1.00 24.23 71 VAL A C 1
ATOM 550 O O . VAL A 1 70 ? 31.872 28.254 1.017 1.00 21.44 71 VAL A O 1
ATOM 554 N N . LYS A 1 71 ? 29.805 28.565 0.145 1.00 23.35 72 LYS A N 1
ATOM 555 C CA . LYS A 1 71 ? 30.329 29.545 -0.795 1.00 23.91 72 LYS A CA 1
ATOM 556 C C . LYS A 1 71 ? 30.892 30.785 -0.057 1.00 21.76 72 LYS A C 1
ATOM 557 O O . LYS A 1 71 ? 31.958 31.259 -0.374 1.00 20.73 72 LYS A O 1
ATOM 563 N N . ASP A 1 72 ? 30.185 31.279 0.934 1.00 20.82 73 ASP A N 1
ATOM 564 C CA . ASP A 1 72 ? 30.572 32.449 1.709 1.00 20.78 73 ASP A CA 1
ATOM 565 C C . ASP A 1 72 ? 31.909 32.272 2.432 1.00 19.07 73 ASP A C 1
ATOM 566 O O . ASP A 1 72 ? 32.788 33.145 2.400 1.00 17.07 73 ASP A O 1
ATOM 571 N N . VAL A 1 73 ? 32.104 31.110 3.018 1.00 18.97 74 VAL A N 1
ATOM 572 C CA . VAL A 1 73 ? 33.374 30.786 3.685 1.00 19.36 74 VAL A CA 1
ATOM 573 C C . VAL A 1 73 ? 34.499 30.716 2.671 1.00 21.77 74 VAL A C 1
ATOM 574 O O . VAL A 1 73 ? 35.631 31.196 2.954 1.00 20.01 74 VAL A O 1
ATOM 578 N N . LEU A 1 74 ? 34.208 30.147 1.493 1.00 19.95 75 LEU A N 1
ATOM 579 C CA . LEU A 1 74 ? 35.252 30.117 0.448 1.00 20.56 75 LEU A CA 1
ATOM 580 C C . LEU A 1 74 ? 35.522 31.481 -0.167 1.00 19.19 75 LEU A C 1
ATOM 581 O O . LEU A 1 74 ? 36.512 31.654 -0.885 1.00 19.30 75 LEU A O 1
ATOM 586 N N . GLU A 1 75 ? 34.749 32.522 0.117 1.00 20.66 76 GLU A N 1
ATOM 587 C CA . GLU A 1 75 ? 35.060 33.877 -0.292 1.00 23.02 76 GLU A CA 1
ATOM 588 C C . GLU A 1 75 ? 35.828 34.585 0.834 1.00 24.34 76 GLU A C 1
ATOM 589 O O . GLU A 1 75 ? 36.326 35.685 0.605 1.00 23.53 76 GLU A O 1
ATOM 595 N N . GLY A 1 76 ? 36.015 33.952 1.991 1.00 20.38 77 GLY A N 1
ATOM 596 C CA . GLY A 1 76 ? 36.734 34.512 3.097 1.00 17.94 77 GLY A CA 1
ATOM 597 C C . GLY A 1 76 ? 35.864 35.156 4.169 1.00 17.32 77 GLY A C 1
ATOM 598 O O . GLY A 1 76 ? 36.376 35.870 5.028 1.00 17.31 77 GLY A O 1
ATOM 599 N N . TYR A 1 77 ? 34.566 34.776 4.207 1.00 15.08 78 TYR A N 1
ATOM 600 C CA . TYR A 1 77 ? 33.793 35.217 5.378 1.00 15.75 78 TYR A CA 1
ATOM 601 C C . TYR A 1 77 ? 33.840 34.175 6.486 1.00 17.48 78 TYR A C 1
ATOM 602 O O . TYR A 1 77 ? 33.979 32.972 6.193 1.00 17.65 78 TYR A O 1
ATOM 611 N N . ASN A 1 78 ? 33.733 34.579 7.739 1.00 15.36 79 ASN A N 1
ATOM 612 C CA . ASN A 1 78 ? 33.441 33.633 8.813 1.00 18.44 79 ASN A CA 1
ATOM 613 C C . ASN A 1 78 ? 31.970 33.196 8.630 1.00 18.23 79 ASN A C 1
ATOM 614 O O . ASN A 1 78 ? 31.166 34.038 8.191 1.00 16.02 79 ASN A O 1
ATOM 619 N N . GLY A 1 79 ? 31.686 31.936 8.916 1.00 14.64 80 GLY A N 1
ATOM 620 C CA . GLY A 1 79 ? 30.287 31.422 8.730 1.00 16.13 80 GLY A CA 1
ATOM 621 C C . GLY A 1 79 ? 29.981 30.496 9.892 1.00 18.25 80 GLY A C 1
ATOM 622 O O . GLY A 1 79 ? 30.855 29.774 10.415 1.00 18.22 80 GLY A O 1
ATOM 623 N N . THR A 1 80 ? 28.732 30.474 10.389 1.00 16.74 81 THR A N 1
ATOM 624 C CA . THR A 1 80 ? 28.309 29.645 11.491 1.00 15.61 81 THR A CA 1
ATOM 625 C C . THR A 1 80 ? 26.871 29.116 11.168 1.00 19.81 81 THR A C 1
ATOM 626 O O . THR A 1 80 ? 26.033 29.849 10.606 1.00 17.38 81 THR A O 1
ATOM 630 N N . ILE A 1 81 ? 26.691 27.805 11.429 1.00 15.51 82 ILE A N 1
ATOM 631 C CA . ILE A 1 81 ? 25.354 27.196 11.305 1.00 13.68 82 ILE A CA 1
ATOM 632 C C . ILE A 1 81 ? 25.155 26.483 12.630 1.00 15.20 82 ILE A C 1
ATOM 633 O O . ILE A 1 81 ? 26.077 25.760 13.108 1.00 13.58 82 ILE A O 1
ATOM 638 N N . PHE A 1 82 ? 24.061 26.867 13.347 1.00 11.59 83 PHE A N 1
ATOM 639 C CA . PHE A 1 82 ? 23.837 26.098 14.570 1.00 13.64 83 PHE A CA 1
ATOM 640 C C . PHE A 1 82 ? 22.374 25.596 14.547 1.00 15.63 83 PHE A C 1
ATOM 641 O O . PHE A 1 82 ? 21.538 26.345 14.017 1.00 18.37 83 PHE A O 1
ATOM 649 N N . ALA A 1 83 ? 22.153 24.415 15.103 1.00 13.03 84 ALA A N 1
ATOM 650 C CA . ALA A 1 83 ? 20.821 23.839 15.247 1.00 14.19 84 ALA A CA 1
ATOM 651 C C . ALA A 1 83 ? 20.363 24.029 16.690 1.00 13.15 84 ALA A C 1
ATOM 652 O O . ALA A 1 83 ? 21.077 23.733 17.663 1.00 12.21 84 ALA A O 1
ATOM 654 N N . TYR A 1 84 ? 19.099 24.410 16.866 1.00 11.64 85 TYR A N 1
ATOM 655 C CA . TYR A 1 84 ? 18.505 24.783 18.127 1.00 11.66 85 TYR A CA 1
ATOM 656 C C . TYR A 1 84 ? 17.090 24.159 18.273 1.00 12.55 85 TYR A C 1
ATOM 657 O O . TYR A 1 84 ? 16.339 24.197 17.315 1.00 12.30 85 TYR A O 1
ATOM 666 N N . GLY A 1 85 ? 16.739 23.751 19.469 1.00 11.73 86 GLY A N 1
ATOM 667 C CA . GLY A 1 85 ? 15.376 23.145 19.562 1.00 14.60 86 GLY A CA 1
ATOM 668 C C . GLY A 1 85 ? 15.394 22.129 20.677 1.00 14.06 86 GLY A C 1
ATOM 669 O O . GLY A 1 85 ? 16.469 21.796 21.218 1.00 13.91 86 GLY A O 1
ATOM 670 N N . GLN A 1 86 ? 14.229 21.705 21.182 1.00 12.88 87 GLN A N 1
ATOM 671 C CA . GLN A 1 86 ? 14.195 20.828 22.331 1.00 12.47 87 GLN A CA 1
ATOM 672 C C . GLN A 1 86 ? 14.787 19.425 21.959 1.00 11.58 87 GLN A C 1
ATOM 673 O O . GLN A 1 86 ? 14.924 19.101 20.794 1.00 11.29 87 GLN A O 1
ATOM 679 N N . THR A 1 87 ? 15.166 18.739 23.008 1.00 13.33 88 THR A N 1
ATOM 680 C CA . THR A 1 87 ? 15.684 17.358 22.798 1.00 16.86 88 THR A CA 1
ATOM 681 C C . THR A 1 87 ? 14.596 16.594 22.044 1.00 17.37 88 THR A C 1
ATOM 682 O O . THR A 1 87 ? 13.394 16.740 22.402 1.00 16.37 88 THR A O 1
ATOM 686 N N . SER A 1 88 ? 15.015 15.817 21.076 1.00 16.61 89 SER A N 1
ATOM 687 C CA . SER A 1 88 ? 14.273 15.014 20.152 1.00 17.72 89 SER A CA 1
ATOM 688 C C . SER A 1 88 ? 13.600 15.788 19.069 1.00 17.88 89 SER A C 1
ATOM 689 O O . SER A 1 88 ? 12.845 15.155 18.279 1.00 16.30 89 SER A O 1
ATOM 692 N N . SER A 1 89 ? 13.937 17.085 18.820 1.00 16.56 90 SER A N 1
ATOM 693 C CA . SER A 1 89 ? 13.213 17.840 17.781 1.00 15.50 90 SER A CA 1
ATOM 694 C C . SER A 1 89 ? 13.862 17.642 16.435 1.00 13.55 90 SER A C 1
ATOM 695 O O . SER A 1 89 ? 13.335 17.946 15.374 1.00 15.41 90 SER A O 1
ATOM 698 N N . GLY A 1 90 ? 15.138 17.116 16.471 1.00 13.24 91 GLY A N 1
ATOM 699 C CA . GLY A 1 90 ? 15.719 16.837 15.155 1.00 13.27 91 GLY A CA 1
ATOM 700 C C . GLY A 1 90 ? 17.080 17.507 14.901 1.00 13.76 91 GLY A C 1
ATOM 701 O O . GLY A 1 90 ? 17.536 17.546 13.748 1.00 13.56 91 GLY A O 1
ATOM 702 N N . LYS A 1 91 ? 17.667 18.072 15.958 1.00 14.87 92 LYS A N 1
ATOM 703 C CA . LYS A 1 91 ? 18.914 18.782 15.727 1.00 15.07 92 LYS A CA 1
ATOM 704 C C . LYS A 1 91 ? 20.042 17.868 15.164 1.00 14.43 92 LYS A C 1
ATOM 705 O O . LYS A 1 91 ? 20.704 18.305 14.252 1.00 12.00 92 LYS A O 1
ATOM 711 N N . THR A 1 92 ? 20.233 16.700 15.784 1.00 14.00 93 THR A N 1
ATOM 712 C CA . THR A 1 92 ? 21.391 15.879 15.323 1.00 14.47 93 THR A CA 1
ATOM 713 C C . THR A 1 92 ? 21.088 15.279 13.983 1.00 12.72 93 THR A C 1
ATOM 714 O O . THR A 1 92 ? 21.906 15.201 13.055 1.00 13.05 93 THR A O 1
ATOM 718 N N . HIS A 1 93 ? 19.805 14.892 13.765 1.00 13.11 94 HIS A N 1
ATOM 719 C CA . HIS A 1 93 ? 19.409 14.415 12.425 1.00 15.50 94 HIS A CA 1
ATOM 720 C C . HIS A 1 93 ? 19.809 15.424 11.362 1.00 16.19 94 HIS A C 1
ATOM 721 O O . HIS A 1 93 ? 20.120 15.073 10.205 1.00 14.47 94 HIS A O 1
ATOM 728 N N . THR A 1 94 ? 19.522 16.724 11.664 1.00 13.43 95 THR A N 1
ATOM 729 C CA . THR A 1 94 ? 19.801 17.804 10.733 1.00 12.26 95 THR A CA 1
ATOM 730 C C . THR A 1 94 ? 21.321 18.033 10.511 1.00 11.39 95 THR A C 1
ATOM 731 O O . THR A 1 94 ? 21.744 18.145 9.375 1.00 13.41 95 THR A O 1
ATOM 735 N N . MET A 1 95 ? 22.089 18.171 11.579 1.00 13.36 96 MET A N 1
ATOM 736 C CA . MET A 1 95 ? 23.537 18.566 11.443 1.00 14.03 96 MET A CA 1
ATOM 737 C C . MET A 1 95 ? 24.378 17.324 11.052 1.00 15.65 96 MET A C 1
ATOM 738 O O . MET A 1 95 ? 25.356 17.481 10.322 1.00 15.55 96 MET A O 1
ATOM 743 N N . GLU A 1 96 ? 23.993 16.117 11.532 1.00 14.03 97 GLU A N 1
ATOM 744 C CA . GLU A 1 96 ? 24.787 14.914 11.148 1.00 17.69 97 GLU A CA 1
ATOM 745 C C . GLU A 1 96 ? 24.065 13.892 10.297 1.00 16.07 97 GLU A C 1
ATOM 746 O O . GLU A 1 96 ? 24.584 13.399 9.289 1.00 17.99 97 GLU A O 1
ATOM 752 N N . GLY A 1 97 ? 22.840 13.578 10.717 1.00 16.33 98 GLY A N 1
ATOM 753 C CA . GLY A 1 97 ? 22.036 12.532 10.037 1.00 16.31 98 GLY A CA 1
ATOM 754 C C . GLY A 1 97 ? 22.723 11.162 10.224 1.00 16.04 98 GLY A C 1
ATOM 755 O O . GLY A 1 97 ? 23.388 10.923 11.240 1.00 14.58 98 GLY A O 1
ATOM 756 N N . LYS A 1 98 ? 22.647 10.336 9.171 1.00 18.56 99 LYS A N 1
ATOM 757 C CA . LYS A 1 98 ? 23.371 9.050 9.193 1.00 21.88 99 LYS A CA 1
ATOM 758 C C . LYS A 1 98 ? 24.649 9.372 8.389 1.00 17.99 99 LYS A C 1
ATOM 759 O O . LYS A 1 98 ? 24.649 9.485 7.173 1.00 16.70 99 LYS A O 1
ATOM 765 N N . LEU A 1 99 ? 25.692 9.619 9.114 1.00 19.57 100 LEU A N 1
ATOM 766 C CA . LEU A 1 99 ? 26.918 10.213 8.622 1.00 19.92 100 LEU A CA 1
ATOM 767 C C . LEU A 1 99 ? 27.423 9.760 7.290 1.00 22.00 100 LEU A C 1
ATOM 768 O O . LEU A 1 99 ? 27.798 10.672 6.518 1.00 21.83 100 LEU A O 1
ATOM 773 N N . HIS A 1 100 ? 27.490 8.442 7.023 1.00 21.51 101 HIS A N 1
ATOM 774 C CA . HIS A 1 100 ? 28.038 8.027 5.727 1.00 24.33 101 HIS A CA 1
ATOM 775 C C . HIS A 1 100 ? 27.012 7.635 4.686 1.00 26.78 101 HIS A C 1
ATOM 776 O O . HIS A 1 100 ? 27.353 7.111 3.616 1.00 27.71 101 HIS A O 1
ATOM 783 N N . ASP A 1 101 ? 25.735 7.877 4.997 1.00 25.19 102 ASP A N 1
ATOM 784 C CA . ASP A 1 101 ? 24.688 7.482 4.022 1.00 26.31 102 ASP A CA 1
ATOM 785 C C . ASP A 1 101 ? 24.424 8.629 3.100 1.00 25.37 102 ASP A C 1
ATOM 786 O O . ASP A 1 101 ? 24.042 9.724 3.501 1.00 24.46 102 ASP A O 1
ATOM 791 N N . PRO A 1 102 ? 24.590 8.467 1.790 1.00 27.21 103 PRO A N 1
ATOM 792 C CA . PRO A 1 102 ? 24.400 9.481 0.797 1.00 26.34 103 PRO A CA 1
ATOM 793 C C . PRO A 1 102 ? 23.014 10.094 0.881 1.00 26.90 103 PRO A C 1
ATOM 794 O O . PRO A 1 102 ? 22.896 11.285 0.640 1.00 25.51 103 PRO A O 1
ATOM 798 N N . GLN A 1 103 ? 21.982 9.283 1.210 1.00 25.33 104 GLN A N 1
ATOM 799 C CA . GLN A 1 103 ? 20.655 9.877 1.246 1.00 23.93 104 GLN A CA 1
ATOM 800 C C . GLN A 1 103 ? 20.342 10.425 2.628 1.00 21.67 104 GLN A C 1
ATOM 801 O O . GLN A 1 103 ? 19.727 11.481 2.708 1.00 20.80 104 GLN A O 1
ATOM 807 N N . LEU A 1 104 ? 20.723 9.791 3.723 1.00 19.82 105 LEU A N 1
ATOM 808 C CA . LEU A 1 104 ? 20.337 10.271 5.034 1.00 19.95 105 LEU A CA 1
ATOM 809 C C . LEU A 1 104 ? 21.404 11.180 5.694 1.00 17.45 105 LEU A C 1
ATOM 810 O O . LEU A 1 104 ? 21.174 11.566 6.818 1.00 16.05 105 LEU A O 1
ATOM 815 N N . MET A 1 105 ? 22.576 11.349 5.052 1.00 15.82 106 MET A N 1
ATOM 816 C CA . MET A 1 105 ? 23.566 12.160 5.819 1.00 17.95 106 MET A CA 1
ATOM 817 C C . MET A 1 105 ? 23.052 13.613 5.939 1.00 15.05 106 MET A C 1
ATOM 818 O O . MET A 1 105 ? 22.431 14.156 5.037 1.00 15.58 106 MET A O 1
ATOM 823 N N . GLY A 1 106 ? 23.487 14.248 7.024 1.00 15.75 107 GLY A N 1
ATOM 824 C CA . GLY A 1 106 ? 23.040 15.616 7.268 1.00 16.93 107 GLY A CA 1
ATOM 825 C C . GLY A 1 106 ? 23.975 16.709 6.806 1.00 15.64 107 GLY A C 1
ATOM 826 O O . GLY A 1 106 ? 24.735 16.614 5.866 1.00 14.90 107 GLY A O 1
ATOM 827 N N . ILE A 1 107 ? 23.870 17.859 7.522 1.00 13.74 108 ILE A N 1
ATOM 828 C CA . ILE A 1 107 ? 24.640 19.019 6.986 1.00 13.62 108 ILE A CA 1
ATOM 829 C C . ILE A 1 107 ? 26.155 18.892 7.075 1.00 13.83 108 ILE A C 1
ATOM 830 O O . ILE A 1 107 ? 26.829 19.175 6.071 1.00 15.50 108 ILE A O 1
ATOM 835 N N . ILE A 1 108 ? 26.707 18.509 8.176 1.00 14.07 109 ILE A N 1
ATOM 836 C CA . ILE A 1 108 ? 28.178 18.423 8.324 1.00 17.34 109 ILE A CA 1
ATOM 837 C C . ILE A 1 108 ? 28.829 17.548 7.273 1.00 18.84 109 ILE A C 1
ATOM 838 O O . ILE A 1 108 ? 29.656 18.050 6.518 1.00 19.91 109 ILE A O 1
ATOM 843 N N . PRO A 1 109 ? 28.364 16.323 7.031 1.00 19.00 110 PRO A N 1
ATOM 844 C CA . PRO A 1 109 ? 28.990 15.460 6.004 1.00 20.12 110 PRO A CA 1
ATOM 845 C C . PRO A 1 109 ? 28.823 15.999 4.620 1.00 18.37 110 PRO A C 1
ATOM 846 O O . PRO A 1 109 ? 29.740 15.853 3.785 1.00 16.37 110 PRO A O 1
ATOM 850 N N . ARG A 1 110 ? 27.723 16.733 4.332 1.00 17.49 111 ARG A N 1
ATOM 851 C CA . ARG A 1 110 ? 27.522 17.296 3.021 1.00 15.93 111 ARG A CA 1
ATOM 852 C C . ARG A 1 110 ? 28.465 18.499 2.817 1.00 15.88 111 ARG A C 1
ATOM 853 O O . ARG A 1 110 ? 28.890 18.684 1.709 1.00 16.60 111 ARG A O 1
ATOM 861 N N . ILE A 1 111 ? 28.643 19.306 3.889 1.00 16.33 112 ILE A N 1
ATOM 862 C CA . ILE A 1 111 ? 29.655 20.377 3.767 1.00 15.73 112 ILE A CA 1
ATOM 863 C C . ILE A 1 111 ? 31.024 19.722 3.555 1.00 15.69 112 ILE A C 1
ATOM 864 O O . ILE A 1 111 ? 31.764 20.195 2.707 1.00 19.39 112 ILE A O 1
ATOM 869 N N . ALA A 1 112 ? 31.372 18.673 4.273 1.00 16.13 113 ALA A N 1
ATOM 870 C CA . ALA A 1 112 ? 32.691 18.016 4.063 1.00 20.79 113 ALA A CA 1
ATOM 871 C C . ALA A 1 112 ? 32.902 17.679 2.598 1.00 21.92 113 ALA A C 1
ATOM 872 O O . ALA A 1 112 ? 34.022 17.945 2.102 1.00 23.66 113 ALA A O 1
ATOM 874 N N . HIS A 1 113 ? 31.880 17.194 1.872 1.00 18.38 114 HIS A N 1
ATOM 875 C CA . HIS A 1 113 ? 32.022 16.912 0.451 1.00 20.51 114 HIS A CA 1
ATOM 876 C C . HIS A 1 113 ? 32.016 18.168 -0.422 1.00 19.14 114 HIS A C 1
ATOM 877 O O . HIS A 1 113 ? 32.843 18.353 -1.328 1.00 17.16 114 HIS A O 1
ATOM 884 N N . ASP A 1 114 ? 31.124 19.107 -0.087 1.00 18.21 115 ASP A N 1
ATOM 885 C CA . ASP A 1 114 ? 30.981 20.295 -0.954 1.00 18.40 115 ASP A CA 1
ATOM 886 C C . ASP A 1 114 ? 32.138 21.298 -0.932 1.00 14.63 115 ASP A C 1
ATOM 887 O O . ASP A 1 114 ? 32.363 21.975 -1.950 1.00 16.66 115 ASP A O 1
ATOM 892 N N . ILE A 1 115 ? 32.819 21.438 0.157 1.00 13.21 116 ILE A N 1
ATOM 893 C CA . ILE A 1 115 ? 33.978 22.359 0.273 1.00 16.17 116 ILE A CA 1
ATOM 894 C C . ILE A 1 115 ? 35.025 21.900 -0.749 1.00 15.96 116 ILE A C 1
ATOM 895 O O . ILE A 1 115 ? 35.517 22.648 -1.542 1.00 16.22 116 ILE A O 1
ATOM 900 N N . PHE A 1 116 ? 35.199 20.545 -0.824 1.00 15.89 117 PHE A N 1
ATOM 901 C CA . PHE A 1 116 ? 36.184 20.023 -1.800 1.00 17.49 117 PHE A CA 1
ATOM 902 C C . PHE A 1 116 ? 35.732 20.153 -3.205 1.00 16.89 117 PHE A C 1
ATOM 903 O O . PHE A 1 116 ? 36.529 20.578 -4.083 1.00 17.38 117 PHE A O 1
ATOM 911 N N . ASP A 1 117 ? 34.439 19.932 -3.482 1.00 18.59 118 ASP A N 1
ATOM 912 C CA . ASP A 1 117 ? 33.949 20.116 -4.839 1.00 21.31 118 ASP A CA 1
ATOM 913 C C . ASP A 1 117 ? 34.154 21.571 -5.254 1.00 20.10 118 ASP A C 1
ATOM 914 O O . ASP A 1 117 ? 34.480 21.791 -6.413 1.00 19.73 118 ASP A O 1
ATOM 919 N N . HIS A 1 118 ? 33.909 22.546 -4.358 1.00 16.41 119 HIS A N 1
ATOM 920 C CA . HIS A 1 118 ? 34.162 23.923 -4.808 1.00 15.65 119 HIS A CA 1
ATOM 921 C C . HIS A 1 118 ? 35.684 24.153 -5.018 1.00 17.05 119 HIS A C 1
ATOM 922 O O . HIS A 1 118 ? 36.103 24.764 -5.995 1.00 17.39 119 HIS A O 1
ATOM 929 N N . ILE A 1 119 ? 36.462 23.723 -4.075 1.00 15.25 120 ILE A N 1
ATOM 930 C CA . ILE A 1 119 ? 37.949 24.004 -4.169 1.00 19.46 120 ILE A CA 1
ATOM 931 C C . ILE A 1 119 ? 38.574 23.428 -5.417 1.00 19.58 120 ILE A C 1
ATOM 932 O O . ILE A 1 119 ? 39.459 24.016 -6.089 1.00 18.42 120 ILE A O 1
ATOM 937 N N . TYR A 1 120 ? 38.119 22.222 -5.828 1.00 19.32 121 TYR A N 1
ATOM 938 C CA . TYR A 1 120 ? 38.731 21.630 -7.025 1.00 19.31 121 TYR A CA 1
ATOM 939 C C . TYR A 1 120 ? 38.577 22.510 -8.238 1.00 21.61 121 TYR A C 1
ATOM 940 O O . TYR A 1 120 ? 39.428 22.385 -9.147 1.00 22.73 121 TYR A O 1
ATOM 949 N N . SER A 1 121 ? 37.472 23.280 -8.315 1.00 22.10 122 SER A N 1
ATOM 950 C CA . SER A 1 121 ? 37.256 24.152 -9.445 1.00 23.76 122 SER A CA 1
ATOM 951 C C . SER A 1 121 ? 37.732 25.593 -9.275 1.00 24.13 122 SER A C 1
ATOM 952 O O . SER A 1 121 ? 37.388 26.439 -10.115 1.00 22.36 122 SER A O 1
ATOM 955 N N . MET A 1 122 ? 38.475 25.898 -8.211 1.00 21.43 123 MET A N 1
ATOM 956 C CA . MET A 1 122 ? 38.874 27.295 -8.060 1.00 20.63 123 MET A CA 1
ATOM 957 C C . MET A 1 122 ? 40.186 27.562 -8.809 1.00 22.60 123 MET A C 1
ATOM 958 O O . MET A 1 122 ? 40.935 26.679 -9.255 1.00 20.91 123 MET A O 1
ATOM 963 N N . ASP A 1 123 ? 40.486 28.875 -8.785 1.00 19.48 124 ASP A N 1
ATOM 964 C CA . ASP A 1 123 ? 41.637 29.457 -9.427 1.00 21.76 124 ASP A CA 1
ATOM 965 C C . ASP A 1 123 ? 42.930 28.681 -9.202 1.00 16.39 124 ASP A C 1
ATOM 966 O O . ASP A 1 123 ? 43.299 28.499 -8.068 1.00 15.58 124 ASP A O 1
ATOM 971 N N . GLU A 1 124 ? 43.683 28.412 -10.231 1.00 20.40 125 GLU A N 1
ATOM 972 C CA . GLU A 1 124 ? 44.960 27.683 -10.135 1.00 22.30 125 GLU A CA 1
ATOM 973 C C . GLU A 1 124 ? 46.025 28.383 -9.302 1.00 22.88 125 GLU A C 1
ATOM 974 O O . GLU A 1 124 ? 46.943 27.698 -8.783 1.00 20.39 125 GLU A O 1
ATOM 980 N N . ASN A 1 125 ? 45.948 29.717 -9.104 1.00 19.71 126 ASN A N 1
ATOM 981 C CA . ASN A 1 125 ? 46.942 30.383 -8.255 1.00 19.14 126 ASN A CA 1
ATOM 982 C C . ASN A 1 125 ? 46.739 30.219 -6.779 1.00 20.20 126 ASN A C 1
ATOM 983 O O . ASN A 1 125 ? 47.460 30.813 -5.954 1.00 20.65 126 ASN A O 1
ATOM 988 N N . LEU A 1 126 ? 45.704 29.511 -6.312 1.00 19.23 127 LEU A N 1
ATOM 989 C CA . LEU A 1 126 ? 45.473 29.398 -4.885 1.00 18.95 127 LEU A CA 1
ATOM 990 C C . LEU A 1 126 ? 46.023 28.162 -4.211 1.00 20.14 127 LEU A C 1
ATOM 991 O O . LEU A 1 126 ? 45.865 27.043 -4.717 1.00 19.78 127 LEU A O 1
ATOM 996 N N . GLU A 1 127 ? 46.569 28.378 -3.023 1.00 16.75 128 GLU A N 1
ATOM 997 C CA . GLU A 1 127 ? 47.066 27.311 -2.175 1.00 16.60 128 GLU A CA 1
ATOM 998 C C . GLU A 1 127 ? 46.111 27.192 -0.984 1.00 18.64 128 GLU A C 1
ATOM 999 O O . GLU A 1 127 ? 45.804 28.206 -0.322 1.00 18.37 128 GLU A O 1
ATOM 1005 N N . PHE A 1 128 ? 45.640 25.967 -0.677 1.00 15.89 129 PHE A N 1
ATOM 1006 C CA . PHE A 1 128 ? 44.643 25.810 0.377 1.00 15.47 129 PHE A CA 1
ATOM 1007 C C . PHE A 1 128 ? 45.175 25.111 1.587 1.00 18.74 129 PHE A C 1
ATOM 1008 O O . PHE A 1 128 ? 46.108 24.286 1.453 1.00 17.79 129 PHE A O 1
ATOM 1016 N N . HIS A 1 129 ? 44.703 25.478 2.797 1.00 16.54 130 HIS A N 1
ATOM 1017 C CA . HIS A 1 129 ? 45.081 24.835 4.023 1.00 19.18 130 HIS A CA 1
ATOM 1018 C C . HIS A 1 129 ? 43.772 24.752 4.833 1.00 20.75 130 HIS A C 1
ATOM 1019 O O . HIS A 1 129 ? 43.256 25.834 5.143 1.00 19.52 130 HIS A O 1
ATOM 1026 N N . ILE A 1 130 ? 43.273 23.536 5.051 1.00 20.23 131 ILE A N 1
ATOM 1027 C CA . ILE A 1 130 ? 41.994 23.390 5.772 1.00 20.47 131 ILE A CA 1
ATOM 1028 C C . ILE A 1 130 ? 42.275 22.593 7.035 1.00 19.01 131 ILE A C 1
ATOM 1029 O O . ILE A 1 130 ? 42.912 21.553 6.927 1.00 18.77 131 ILE A O 1
ATOM 1034 N N . LYS A 1 131 ? 41.975 23.149 8.185 1.00 19.28 132 LYS A N 1
ATOM 1035 C CA . LYS A 1 131 ? 42.238 22.406 9.407 1.00 21.16 132 LYS A CA 1
ATOM 1036 C C . LYS A 1 131 ? 40.906 22.270 10.145 1.00 19.28 132 LYS A C 1
ATOM 1037 O O . LYS A 1 131 ? 40.164 23.257 10.156 1.00 19.05 132 LYS A O 1
ATOM 1043 N N . VAL A 1 132 ? 40.695 21.138 10.786 1.00 18.18 133 VAL A N 1
ATOM 1044 C CA . VAL A 1 132 ? 39.414 20.974 11.470 1.00 16.23 133 VAL A CA 1
ATOM 1045 C C . VAL A 1 132 ? 39.748 20.702 12.906 1.00 17.82 133 VAL A C 1
ATOM 1046 O O . VAL A 1 132 ? 40.833 20.164 13.260 1.00 16.46 133 VAL A O 1
ATOM 1050 N N . SER A 1 133 ? 38.723 21.001 13.737 1.00 14.89 134 SER A N 1
ATOM 1051 C CA . SER A 1 133 ? 38.787 20.748 15.141 1.00 15.69 134 SER A CA 1
ATOM 1052 C C . SER A 1 133 ? 37.356 20.282 15.538 1.00 16.11 134 SER A C 1
ATOM 1053 O O . SER A 1 133 ? 36.403 20.620 14.837 1.00 16.33 134 SER A O 1
ATOM 1056 N N . TYR A 1 134 ? 37.312 19.527 16.614 1.00 16.90 135 TYR A N 1
ATOM 1057 C CA . TYR A 1 134 ? 36.048 18.916 17.017 1.00 17.55 135 TYR A CA 1
ATOM 1058 C C . TYR A 1 134 ? 36.046 18.840 18.507 1.00 16.87 135 TYR A C 1
ATOM 1059 O O . TYR A 1 134 ? 36.842 18.094 19.143 1.00 17.63 135 TYR A O 1
ATOM 1068 N N . PHE A 1 135 ? 35.083 19.607 19.109 1.00 13.49 136 PHE A N 1
ATOM 1069 C CA . PHE A 1 135 ? 35.011 19.671 20.541 1.00 13.75 136 PHE A CA 1
ATOM 1070 C C . PHE A 1 135 ? 33.589 19.750 21.086 1.00 13.84 136 PHE A C 1
ATOM 1071 O O . PHE A 1 135 ? 32.616 20.018 20.354 1.00 16.70 136 PHE A O 1
ATOM 1079 N N . GLU A 1 136 ? 33.450 19.580 22.398 1.00 13.81 137 GLU A N 1
ATOM 1080 C CA . GLU A 1 136 ? 32.082 19.661 22.940 1.00 15.00 137 GLU A CA 1
ATOM 1081 C C . GLU A 1 136 ? 32.154 20.461 24.212 1.00 16.54 137 GLU A C 1
ATOM 1082 O O . GLU A 1 136 ? 33.230 20.618 24.802 1.00 17.64 137 GLU A O 1
ATOM 1088 N N . ILE A 1 137 ? 30.988 20.940 24.610 1.00 15.89 138 ILE A N 1
ATOM 1089 C CA . ILE A 1 137 ? 30.873 21.704 25.851 1.00 17.18 138 ILE A CA 1
ATOM 1090 C C . ILE A 1 137 ? 29.766 21.044 26.675 1.00 19.18 138 ILE A C 1
ATOM 1091 O O . ILE A 1 137 ? 28.668 20.870 26.163 1.00 15.98 138 ILE A O 1
ATOM 1096 N N . TYR A 1 138 ? 30.122 20.727 27.911 1.00 20.44 139 TYR A N 1
ATOM 1097 C CA . TYR A 1 138 ? 29.255 20.034 28.832 1.00 21.04 139 TYR A CA 1
ATOM 1098 C C . TYR A 1 138 ? 29.495 20.630 30.200 1.00 22.04 139 TYR A C 1
ATOM 1099 O O . TYR A 1 138 ? 30.664 20.653 30.653 1.00 20.81 139 TYR A O 1
ATOM 1108 N N . LEU A 1 139 ? 28.480 21.144 30.863 1.00 20.77 140 LEU A N 1
ATOM 1109 C CA . LEU A 1 139 ? 28.536 21.835 32.131 1.00 20.59 140 LEU A CA 1
ATOM 1110 C C . LEU A 1 139 ? 29.570 22.956 32.091 1.00 21.83 140 LEU A C 1
ATOM 1111 O O . LEU A 1 139 ? 30.467 23.041 32.940 1.00 19.01 140 LEU A O 1
ATOM 1116 N N . ASP A 1 140 ? 29.492 23.743 31.004 1.00 21.46 141 ASP A N 1
ATOM 1117 C CA . ASP A 1 140 ? 30.410 24.826 30.805 1.00 24.54 141 ASP A CA 1
ATOM 1118 C C . ASP A 1 140 ? 31.878 24.452 30.740 1.00 23.72 141 ASP A C 1
ATOM 1119 O O . ASP A 1 140 ? 32.661 25.378 31.030 1.00 26.07 141 ASP A O 1
ATOM 1124 N N . LYS A 1 141 ? 32.243 23.243 30.370 1.00 21.22 142 LYS A N 1
ATOM 1125 C CA . LYS A 1 141 ? 33.645 22.867 30.204 1.00 21.90 142 LYS A CA 1
ATOM 1126 C C . LYS A 1 141 ? 33.868 22.265 28.825 1.00 20.63 142 LYS A C 1
ATOM 1127 O O . LYS A 1 141 ? 33.075 21.488 28.307 1.00 18.89 142 LYS A O 1
ATOM 1133 N N . ILE A 1 142 ? 34.995 22.629 28.205 1.00 19.12 143 ILE A N 1
ATOM 1134 C CA . ILE A 1 142 ? 35.278 22.227 26.849 1.00 16.91 143 ILE A CA 1
ATOM 1135 C C . ILE A 1 142 ? 36.177 20.983 26.837 1.00 19.05 143 ILE A C 1
ATOM 1136 O O . ILE A 1 142 ? 37.281 21.093 27.371 1.00 18.82 143 ILE A O 1
ATOM 1141 N N . ARG A 1 143 ? 35.698 19.934 26.209 1.00 17.59 144 ARG A N 1
ATOM 1142 C CA . ARG A 1 143 ? 36.470 18.707 26.000 1.00 17.81 144 ARG A CA 1
ATOM 1143 C C . ARG A 1 143 ? 36.738 18.520 24.546 1.00 16.38 144 ARG A C 1
ATOM 1144 O O . ARG A 1 143 ? 35.934 18.656 23.584 1.00 16.23 144 ARG A O 1
ATOM 1152 N N . ASP A 1 144 ? 38.047 18.297 24.252 1.00 17.11 145 ASP A N 1
ATOM 1153 C CA . ASP A 1 144 ? 38.481 18.088 22.895 1.00 16.34 145 ASP A CA 1
ATOM 1154 C C . ASP A 1 144 ? 38.034 16.688 22.474 1.00 17.36 145 ASP A C 1
ATOM 1155 O O . ASP A 1 144 ? 38.539 15.714 23.109 1.00 16.99 145 ASP A O 1
ATOM 1160 N N . LEU A 1 145 ? 37.275 16.543 21.405 1.00 15.06 146 LEU A N 1
ATOM 1161 C CA . LEU A 1 145 ? 36.824 15.186 21.060 1.00 17.63 146 LEU A CA 1
ATOM 1162 C C . LEU A 1 145 ? 37.897 14.366 20.340 1.00 18.35 146 LEU A C 1
ATOM 1163 O O . LEU A 1 145 ? 37.662 13.186 20.084 1.00 15.92 146 LEU A O 1
ATOM 1168 N N . LEU A 1 146 ? 38.981 14.986 19.938 1.00 16.91 147 LEU A N 1
ATOM 1169 C CA . LEU A 1 146 ? 40.144 14.416 19.298 1.00 20.09 147 LEU A CA 1
ATOM 1170 C C . LEU A 1 146 ? 41.259 14.169 20.313 1.00 21.96 147 LEU A C 1
ATOM 1171 O O . LEU A 1 146 ? 42.276 13.530 20.008 1.00 24.20 147 LEU A O 1
ATOM 1176 N N . ASP A 1 147 ? 41.069 14.529 21.538 1.00 20.52 148 ASP A N 1
ATOM 1177 C CA . ASP A 1 147 ? 41.974 14.259 22.646 1.00 21.84 148 ASP A CA 1
ATOM 1178 C C . ASP A 1 147 ? 41.180 14.345 23.913 1.00 20.68 148 ASP A C 1
ATOM 1179 O O . ASP A 1 147 ? 41.242 15.333 24.616 1.00 19.44 148 ASP A O 1
ATOM 1184 N N . VAL A 1 148 ? 40.432 13.292 24.328 1.00 19.59 149 VAL A N 1
ATOM 1185 C CA . VAL A 1 148 ? 39.593 13.378 25.519 1.00 20.20 149 VAL A CA 1
ATOM 1186 C C . VAL A 1 148 ? 40.279 13.398 26.857 1.00 20.78 149 VAL A C 1
ATOM 1187 O O . VAL A 1 148 ? 39.609 13.505 27.870 1.00 21.31 149 VAL A O 1
ATOM 1191 N N . SER A 1 149 ? 41.615 13.431 26.908 1.00 22.46 150 SER A N 1
ATOM 1192 C CA . SER A 1 149 ? 42.367 13.725 28.105 1.00 23.49 150 SER A CA 1
ATOM 1193 C C . SER A 1 149 ? 42.275 15.237 28.361 1.00 22.89 150 SER A C 1
ATOM 1194 O O . SER A 1 149 ? 42.362 15.619 29.538 1.00 25.69 150 SER A O 1
ATOM 1197 N N . LYS A 1 150 ? 41.910 16.060 27.366 1.00 22.87 151 LYS A N 1
ATOM 1198 C CA . LYS A 1 150 ? 41.804 17.505 27.638 1.00 22.87 151 LYS A CA 1
ATOM 1199 C C . LYS A 1 150 ? 40.329 17.833 27.855 1.00 21.47 151 LYS A C 1
ATOM 1200 O O . LYS A 1 150 ? 39.595 17.906 26.860 1.00 18.75 151 LYS A O 1
ATOM 1206 N N . THR A 1 151 ? 39.961 18.011 29.090 1.00 21.28 152 THR A N 1
ATOM 1207 C CA . THR A 1 151 ? 38.562 18.175 29.431 1.00 22.56 152 THR A CA 1
ATOM 1208 C C . THR A 1 151 ? 38.210 19.557 29.963 1.00 22.00 152 THR A C 1
ATOM 1209 O O . THR A 1 151 ? 37.051 19.779 30.332 1.00 20.73 152 THR A O 1
ATOM 1213 N N . ASN A 1 152 ? 39.140 20.494 29.877 1.00 21.26 153 ASN A N 1
ATOM 1214 C CA . ASN A 1 152 ? 38.812 21.863 30.346 1.00 22.00 153 ASN A CA 1
ATOM 1215 C C . ASN A 1 152 ? 39.561 22.914 29.564 1.00 21.48 153 ASN A C 1
ATOM 1216 O O . ASN A 1 152 ? 40.234 23.785 30.105 1.00 24.35 153 ASN A O 1
ATOM 1221 N N . LEU A 1 153 ? 39.479 22.881 28.249 1.00 20.22 154 LEU A N 1
ATOM 1222 C CA . LEU A 1 153 ? 40.189 23.817 27.387 1.00 20.70 154 LEU A CA 1
ATOM 1223 C C . LEU A 1 153 ? 39.690 25.255 27.676 1.00 22.31 154 LEU A C 1
ATOM 1224 O O . LEU A 1 153 ? 38.542 25.406 28.026 1.00 22.68 154 LEU A O 1
ATOM 1229 N N . ALA A 1 154 ? 40.601 26.197 27.566 1.00 23.25 155 ALA A N 1
ATOM 1230 C CA . ALA A 1 154 ? 40.232 27.594 27.813 1.00 25.32 155 ALA A CA 1
ATOM 1231 C C . ALA A 1 154 ? 39.860 28.327 26.518 1.00 23.61 155 ALA A C 1
ATOM 1232 O O . ALA A 1 154 ? 40.287 27.985 25.424 1.00 21.16 155 ALA A O 1
ATOM 1234 N N . VAL A 1 155 ? 39.126 29.413 26.655 1.00 24.61 156 VAL A N 1
ATOM 1235 C CA . VAL A 1 155 ? 38.861 30.279 25.496 1.00 26.68 156 VAL A CA 1
ATOM 1236 C C . VAL A 1 155 ? 39.825 31.470 25.575 1.00 27.59 156 VAL A C 1
ATOM 1237 O O . VAL A 1 155 ? 39.832 32.086 26.634 1.00 28.96 156 VAL A O 1
ATOM 1241 N N . HIS A 1 156 ? 40.608 31.800 24.599 1.00 25.97 157 HIS A N 1
ATOM 1242 C CA . HIS A 1 156 ? 41.483 32.934 24.461 1.00 27.21 157 HIS A CA 1
ATOM 1243 C C . HIS A 1 156 ? 41.012 33.845 23.313 1.00 26.96 157 HIS A C 1
ATOM 1244 O O . HIS A 1 156 ? 39.944 33.563 22.724 1.00 21.22 157 HIS A O 1
ATOM 1251 N N . GLU A 1 157 ? 41.792 34.876 22.942 1.00 26.40 158 GLU A N 1
ATOM 1252 C CA . GLU A 1 157 ? 41.387 35.682 21.774 1.00 28.60 158 GLU A CA 1
ATOM 1253 C C . GLU A 1 157 ? 42.438 35.617 20.684 1.00 28.27 158 GLU A C 1
ATOM 1254 O O . GLU A 1 157 ? 43.617 35.649 21.027 1.00 29.69 158 GLU A O 1
ATOM 1260 N N . ASP A 1 158 ? 42.122 35.441 19.416 1.00 27.96 159 ASP A N 1
ATOM 1261 C CA . ASP A 1 158 ? 43.086 35.370 18.331 1.00 29.03 159 ASP A CA 1
ATOM 1262 C C . ASP A 1 158 ? 43.657 36.752 17.994 1.00 31.01 159 ASP A C 1
ATOM 1263 O O . ASP A 1 158 ? 43.300 37.739 18.649 1.00 29.99 159 ASP A O 1
ATOM 1268 N N . LYS A 1 159 ? 44.371 36.862 16.877 1.00 30.73 160 LYS A N 1
ATOM 1269 C CA . LYS A 1 159 ? 44.999 38.108 16.463 1.00 33.31 160 LYS A CA 1
ATOM 1270 C C . LYS A 1 159 ? 44.000 39.165 15.989 1.00 31.70 160 LYS A C 1
ATOM 1271 O O . LYS A 1 159 ? 44.395 40.325 15.845 1.00 31.13 160 LYS A O 1
ATOM 1277 N N . ASN A 1 160 ? 42.768 38.775 15.678 1.00 30.14 161 ASN A N 1
ATOM 1278 C CA . ASN A 1 160 ? 41.750 39.735 15.290 1.00 30.61 161 ASN A CA 1
ATOM 1279 C C . ASN A 1 160 ? 40.832 40.017 16.475 1.00 28.67 161 ASN A C 1
ATOM 1280 O O . ASN A 1 160 ? 39.785 40.637 16.314 1.00 29.97 161 ASN A O 1
ATOM 1285 N N . ARG A 1 161 ? 41.243 39.633 17.672 1.00 27.04 162 ARG A N 1
ATOM 1286 C CA . ARG A 1 161 ? 40.531 39.803 18.911 1.00 28.65 162 ARG A CA 1
ATOM 1287 C C . ARG A 1 161 ? 39.221 39.004 18.941 1.00 27.78 162 ARG A C 1
ATOM 1288 O O . ARG A 1 161 ? 38.193 39.395 19.514 1.00 27.09 162 ARG A O 1
ATOM 1296 N N . VAL A 1 162 ? 39.251 37.838 18.310 1.00 26.88 163 VAL A N 1
ATOM 1297 C CA . VAL A 1 162 ? 38.086 36.928 18.241 1.00 26.12 163 VAL A CA 1
ATOM 1298 C C . VAL A 1 162 ? 38.351 35.697 19.114 1.00 24.47 163 VAL A C 1
ATOM 1299 O O . VAL A 1 162 ? 39.438 35.079 19.032 1.00 22.22 163 VAL A O 1
ATOM 1303 N N . PRO A 1 163 ? 37.415 35.359 19.960 1.00 23.58 164 PRO A N 1
ATOM 1304 C CA . PRO A 1 163 ? 37.555 34.226 20.853 1.00 22.74 164 PRO A CA 1
ATOM 1305 C C . PRO A 1 163 ? 37.753 32.931 20.065 1.00 22.87 164 PRO A C 1
ATOM 1306 O O . PRO A 1 163 ? 37.234 32.768 18.972 1.00 21.25 164 PRO A O 1
ATOM 1310 N N . TYR A 1 164 ? 38.547 32.031 20.642 1.00 22.35 165 TYR A N 1
ATOM 1311 C CA . TYR A 1 164 ? 38.750 30.711 20.040 1.00 22.26 165 TYR A CA 1
ATOM 1312 C C . TYR A 1 164 ? 39.152 29.751 21.179 1.00 21.08 165 TYR A C 1
ATOM 1313 O O . TYR A 1 164 ? 39.599 30.183 22.247 1.00 18.79 165 TYR A O 1
ATOM 1322 N N . VAL A 1 165 ? 38.970 28.453 20.883 1.00 17.18 166 VAL A N 1
ATOM 1323 C CA . VAL A 1 165 ? 39.323 27.465 21.895 1.00 16.91 166 VAL A CA 1
ATOM 1324 C C . VAL A 1 165 ? 40.836 27.243 21.726 1.00 19.39 166 VAL A C 1
ATOM 1325 O O . VAL A 1 165 ? 41.331 26.964 20.627 1.00 21.04 166 VAL A O 1
ATOM 1329 N N . LYS A 1 166 ? 41.580 27.446 22.802 1.00 19.91 167 LYS A N 1
ATOM 1330 C CA . LYS A 1 166 ? 43.016 27.300 22.776 1.00 22.47 167 LYS A CA 1
ATOM 1331 C C . LYS A 1 166 ? 43.399 25.856 23.195 1.00 21.38 167 LYS A C 1
ATOM 1332 O O . LYS A 1 166 ? 42.694 25.324 24.044 1.00 22.05 167 LYS A O 1
ATOM 1338 N N . GLY A 1 167 ? 44.393 25.365 22.491 1.00 20.57 168 GLY A N 1
ATOM 1339 C CA . GLY A 1 167 ? 44.924 24.060 22.835 1.00 24.15 168 GLY A CA 1
ATOM 1340 C C . GLY A 1 167 ? 44.122 22.884 22.264 1.00 23.21 168 GLY A C 1
ATOM 1341 O O . GLY A 1 167 ? 44.362 21.805 22.746 1.00 22.14 168 GLY A O 1
ATOM 1342 N N . CYS A 1 168 ? 43.187 23.139 21.372 1.00 24.35 169 CYS A N 1
ATOM 1343 C CA . CYS A 1 168 ? 42.359 22.140 20.787 1.00 24.43 169 CYS A CA 1
ATOM 1344 C C . CYS A 1 168 ? 43.097 21.456 19.645 1.00 23.98 169 CYS A C 1
ATOM 1345 O O . CYS A 1 168 ? 43.794 22.176 18.914 1.00 20.68 169 CYS A O 1
ATOM 1348 N N . THR A 1 169 ? 42.903 20.147 19.496 1.00 23.61 170 THR A N 1
ATOM 1349 C CA . THR A 1 169 ? 43.549 19.461 18.356 1.00 20.55 170 THR A CA 1
ATOM 1350 C C . THR A 1 169 ? 43.071 20.042 17.060 1.00 19.83 170 THR A C 1
ATOM 1351 O O . THR A 1 169 ? 41.869 20.297 16.760 1.00 17.67 170 THR A O 1
ATOM 1355 N N . GLU A 1 170 ? 44.034 20.252 16.135 1.00 17.87 171 GLU A N 1
ATOM 1356 C CA . GLU A 1 170 ? 43.699 20.681 14.802 1.00 20.41 171 GLU A CA 1
ATOM 1357 C C . GLU A 1 170 ? 44.239 19.691 13.791 1.00 20.97 171 GLU A C 1
ATOM 1358 O O . GLU A 1 170 ? 45.399 19.262 13.972 1.00 23.67 171 GLU A O 1
ATOM 1364 N N . ARG A 1 171 ? 43.432 19.262 12.863 1.00 18.24 172 ARG A N 1
ATOM 1365 C CA . ARG A 1 171 ? 43.895 18.328 11.824 1.00 17.79 172 ARG A CA 1
ATOM 1366 C C . ARG A 1 171 ? 43.755 18.923 10.455 1.00 18.92 172 ARG A C 1
ATOM 1367 O O . ARG A 1 171 ? 42.667 19.364 10.037 1.00 15.94 172 ARG A O 1
ATOM 1375 N N . PHE A 1 172 ? 44.848 18.885 9.684 1.00 18.26 173 PHE A N 1
ATOM 1376 C CA . PHE A 1 172 ? 44.829 19.372 8.319 1.00 19.73 173 PHE A CA 1
ATOM 1377 C C . PHE A 1 172 ? 44.136 18.315 7.461 1.00 20.16 173 PHE A C 1
ATOM 1378 O O . PHE A 1 172 ? 44.400 17.139 7.765 1.00 19.39 173 PHE A O 1
ATOM 1386 N N . VAL A 1 173 ? 43.268 18.687 6.517 1.00 15.19 174 VAL A N 1
ATOM 1387 C CA . VAL A 1 173 ? 42.554 17.720 5.723 1.00 18.13 174 VAL A CA 1
ATOM 1388 C C . VAL A 1 173 ? 42.613 18.142 4.286 1.00 18.81 174 VAL A C 1
ATOM 1389 O O . VAL A 1 173 ? 42.664 19.358 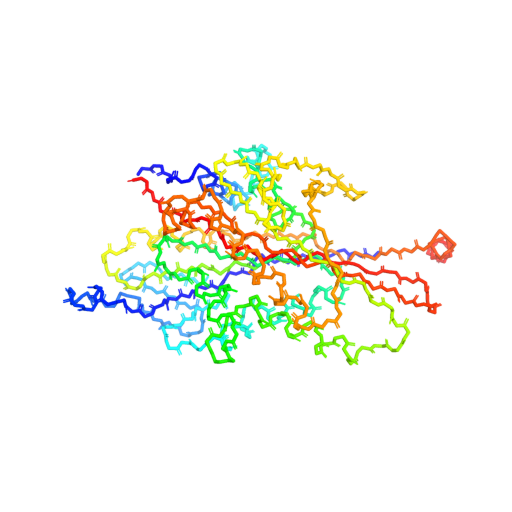3.996 1.00 18.82 174 VAL A O 1
ATOM 1393 N N . SER A 1 174 ? 42.607 17.128 3.401 1.00 18.68 175 SER A N 1
ATOM 1394 C CA . SER A 1 174 ? 42.702 17.437 1.991 1.00 20.13 175 SER A CA 1
ATOM 1395 C C . SER A 1 174 ? 41.685 16.669 1.172 1.00 20.89 175 SER A C 1
ATOM 1396 O O . SER A 1 174 ? 41.712 16.787 -0.047 1.00 20.15 175 SER A O 1
ATOM 1399 N N . SER A 1 175 ? 40.708 16.049 1.871 1.00 18.53 176 SER A N 1
ATOM 1400 C CA . SER A 1 175 ? 39.648 15.387 1.123 1.00 19.15 176 SER A CA 1
ATOM 1401 C C . SER A 1 175 ? 38.413 15.255 2.012 1.00 16.04 176 SER A C 1
ATOM 1402 O O . SER A 1 175 ? 38.563 15.360 3.203 1.00 14.82 176 SER A O 1
ATOM 1405 N N . PRO A 1 176 ? 37.250 15.014 1.438 1.00 16.83 177 PRO A N 1
ATOM 1406 C CA . PRO A 1 176 ? 36.026 14.850 2.267 1.00 18.12 177 PRO A CA 1
ATOM 1407 C C . PRO A 1 176 ? 36.202 13.666 3.182 1.00 18.34 177 PRO A C 1
ATOM 1408 O O . PRO A 1 176 ? 35.831 13.682 4.327 1.00 16.92 177 PRO A O 1
ATOM 1412 N N . GLU A 1 177 ? 36.817 12.546 2.722 1.00 18.28 178 GLU A N 1
ATOM 1413 C CA . GLU A 1 177 ? 37.064 11.422 3.611 1.00 18.95 178 GLU A CA 1
ATOM 1414 C C . GLU A 1 177 ? 37.914 11.752 4.807 1.00 19.33 178 GLU A C 1
ATOM 1415 O O . GLU A 1 177 ? 37.721 11.242 5.936 1.00 18.91 178 GLU A O 1
ATOM 1421 N N . GLU A 1 178 ? 38.946 12.604 4.668 1.00 19.19 179 GLU A N 1
ATOM 1422 C CA . GLU A 1 178 ? 39.739 12.936 5.871 1.00 19.10 179 GLU A CA 1
ATOM 1423 C C . GLU A 1 178 ? 38.898 13.724 6.870 1.00 18.11 179 GLU A C 1
ATOM 1424 O O . GLU A 1 178 ? 39.098 13.642 8.092 1.00 18.68 179 GLU A O 1
ATOM 1430 N N . VAL A 1 179 ? 37.983 14.529 6.369 1.00 20.60 180 VAL A N 1
ATOM 1431 C CA . VAL A 1 179 ? 37.091 15.289 7.296 1.00 20.03 180 VAL A CA 1
ATOM 1432 C C . VAL A 1 179 ? 36.225 14.266 8.043 1.00 19.02 180 VAL A C 1
ATOM 1433 O O . VAL A 1 179 ? 36.190 14.259 9.253 1.00 17.82 180 VAL A O 1
ATOM 1437 N N . MET A 1 180 ? 35.542 13.356 7.314 1.00 20.29 181 MET A N 1
ATOM 1438 C CA . MET A 1 180 ? 34.709 12.306 7.934 1.00 20.90 181 MET A CA 1
ATOM 1439 C C . MET A 1 180 ? 35.469 11.380 8.870 1.00 19.87 181 MET A C 1
ATOM 1440 O O . MET A 1 180 ? 34.968 10.967 9.939 1.00 18.51 181 MET A O 1
ATOM 1445 N N . ASP A 1 181 ? 36.768 11.098 8.619 1.00 20.59 182 ASP A N 1
ATOM 1446 C CA . ASP A 1 181 ? 37.593 10.345 9.578 1.00 20.33 182 ASP A CA 1
ATOM 1447 C C . ASP A 1 181 ? 37.651 11.049 10.920 1.00 19.50 182 ASP A C 1
ATOM 1448 O O . ASP A 1 181 ? 37.646 10.421 11.996 1.00 21.99 182 ASP A O 1
ATOM 1453 N N . VAL A 1 182 ? 37.749 12.376 10.956 1.00 20.40 183 VAL A N 1
ATOM 1454 C CA . VAL A 1 182 ? 37.818 13.141 12.220 1.00 18.09 183 VAL A CA 1
ATOM 1455 C C . VAL A 1 182 ? 36.518 13.034 13.007 1.00 17.54 183 VAL A C 1
ATOM 1456 O O . VAL A 1 182 ? 36.473 12.812 14.218 1.00 15.82 183 VAL A O 1
ATOM 1460 N N . ILE A 1 183 ? 35.406 13.187 12.285 1.00 17.23 184 ILE A N 1
ATOM 1461 C CA . ILE A 1 183 ? 34.070 13.044 12.852 1.00 18.84 184 ILE A CA 1
ATOM 1462 C C . ILE A 1 183 ? 33.907 11.641 13.425 1.00 18.41 184 ILE A C 1
ATOM 1463 O O . ILE A 1 183 ? 33.469 11.578 14.559 1.00 17.31 184 ILE A O 1
ATOM 1468 N N . ASP A 1 184 ? 34.293 10.580 12.682 1.00 19.68 185 ASP A N 1
ATOM 1469 C CA . ASP A 1 184 ? 34.177 9.221 13.218 1.00 21.58 185 ASP A CA 1
ATOM 1470 C C . ASP A 1 184 ? 35.007 9.079 14.475 1.00 18.35 185 ASP A C 1
ATOM 1471 O O . ASP A 1 184 ? 34.643 8.592 15.516 1.00 17.61 185 ASP A O 1
ATOM 1476 N N . GLU A 1 185 ? 36.229 9.662 14.391 1.00 17.86 186 GLU A N 1
ATOM 1477 C CA . GLU A 1 185 ? 37.084 9.617 15.562 1.00 18.20 186 GLU A CA 1
ATOM 1478 C C . GLU A 1 185 ? 36.457 10.286 16.760 1.00 17.49 186 GLU A C 1
ATOM 1479 O O . GLU A 1 185 ? 36.449 9.777 17.888 1.00 15.57 186 GLU A O 1
ATOM 1485 N N . GLY A 1 186 ? 35.924 11.517 16.594 1.00 17.80 187 GLY A N 1
ATOM 1486 C CA . GLY A 1 186 ? 35.354 12.226 17.734 1.00 15.53 187 GLY A CA 1
ATOM 1487 C C . GLY A 1 186 ? 34.057 11.557 18.182 1.00 12.83 187 GLY A C 1
ATOM 1488 O O . GLY A 1 186 ? 33.862 11.471 19.384 1.00 14.93 187 GLY A O 1
ATOM 1489 N N . LYS A 1 187 ? 33.214 11.089 17.282 1.00 16.79 188 LYS A N 1
ATOM 1490 C CA . LYS A 1 187 ? 32.027 10.336 17.774 1.00 17.85 188 LYS A CA 1
ATOM 1491 C C . LYS A 1 187 ? 32.381 9.191 18.692 1.00 17.39 188 LYS A C 1
ATOM 1492 O O . LYS A 1 187 ? 31.729 8.943 19.738 1.00 19.20 188 LYS A O 1
ATOM 1498 N N . ALA A 1 188 ? 33.403 8.390 18.364 1.00 19.22 189 ALA A N 1
ATOM 1499 C CA . ALA A 1 188 ? 33.793 7.235 19.207 1.00 18.71 189 ALA A CA 1
ATOM 1500 C C . ALA A 1 188 ? 34.385 7.679 20.528 1.00 19.94 189 ALA A C 1
ATOM 1501 O O . ALA A 1 188 ? 34.081 7.258 21.651 1.00 19.63 189 ALA A O 1
ATOM 1503 N N . ASN A 1 189 ? 35.266 8.708 20.444 1.00 18.02 190 ASN A N 1
ATOM 1504 C CA . ASN A 1 189 ? 35.896 9.211 21.661 1.00 17.89 190 ASN A CA 1
ATOM 1505 C C . ASN A 1 189 ? 34.891 9.785 22.612 1.00 19.02 190 ASN A C 1
ATOM 1506 O O . ASN A 1 189 ? 35.137 9.772 23.842 1.00 19.25 190 ASN A O 1
ATOM 1511 N N . ARG A 1 190 ? 33.788 10.369 22.084 1.00 17.95 191 ARG A N 1
ATOM 1512 C CA . ARG A 1 190 ? 32.840 11.001 23.015 1.00 18.35 191 ARG A CA 1
ATOM 1513 C C . ARG A 1 190 ? 32.235 10.020 23.995 1.00 19.41 191 ARG A C 1
ATOM 1514 O O . ARG A 1 190 ? 31.891 10.439 25.115 1.00 16.52 191 ARG A O 1
ATOM 1529 N N . HIS A 1 191 ? 32.090 8.713 23.628 1.00 19.18 192 HIS A N 1
ATOM 1530 C CA . HIS A 1 191 ? 31.597 7.754 24.643 1.00 18.45 192 HIS A CA 1
ATOM 1531 C C . HIS A 1 191 ? 32.524 7.561 25.816 1.00 19.16 192 HIS A C 1
ATOM 1532 O O . HIS A 1 191 ? 32.135 7.101 26.939 1.00 19.76 192 HIS A O 1
ATOM 1539 N N . VAL A 1 192 ? 33.813 7.868 25.638 1.00 18.13 193 VAL A N 1
ATOM 1540 C CA . VAL A 1 192 ? 34.764 7.737 26.761 1.00 19.22 193 VAL A CA 1
ATOM 1541 C C . VAL A 1 192 ? 34.354 8.551 27.966 1.00 19.04 193 VAL A C 1
ATOM 1542 O O . VAL A 1 192 ? 34.164 9.770 27.830 1.00 16.34 193 VAL A O 1
ATOM 1546 N N . ALA A 1 193 ? 34.298 7.944 29.160 1.00 15.01 194 ALA A N 1
ATOM 1547 C CA . ALA A 1 193 ? 33.861 8.569 30.410 1.00 18.88 194 ALA A CA 1
ATOM 1548 C C . ALA A 1 193 ? 32.460 9.160 30.404 1.00 19.73 194 ALA A C 1
ATOM 1549 O O . ALA A 1 193 ? 32.042 9.986 31.239 1.00 16.07 194 ALA A O 1
ATOM 1551 N N . VAL A 1 194 ? 31.612 8.783 29.426 1.00 18.16 195 VAL A N 1
ATOM 1552 C CA . VAL A 1 194 ? 30.199 9.185 29.434 1.00 18.90 195 VAL A CA 1
ATOM 1553 C C . VAL A 1 194 ? 29.350 7.955 29.788 1.00 17.82 195 VAL A C 1
ATOM 1554 O O . VAL A 1 194 ? 29.586 6.91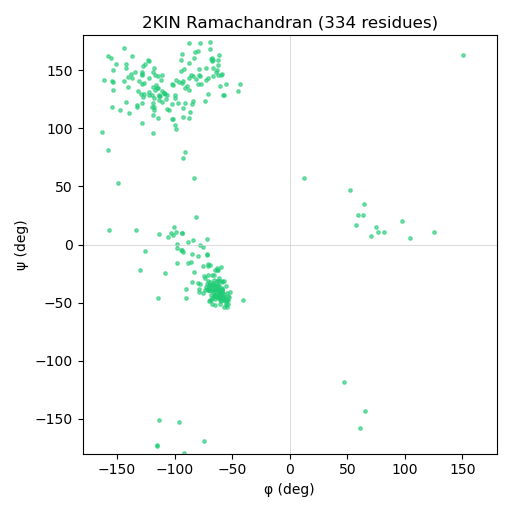5 29.165 1.00 17.48 195 VAL A O 1
ATOM 1558 N N . THR A 1 195 ? 28.533 8.073 30.802 1.00 17.81 196 THR A N 1
ATOM 1559 C CA . THR A 1 195 ? 27.792 6.928 31.341 1.00 19.73 196 THR A CA 1
ATOM 1560 C C . THR A 1 195 ? 26.348 6.810 30.843 1.00 19.82 196 THR A C 1
ATOM 1561 O O . THR A 1 195 ? 25.613 5.881 31.214 1.00 20.68 196 THR A O 1
ATOM 1565 N N . ASN A 1 196 ? 25.937 7.740 29.980 1.00 17.04 197 ASN A N 1
ATOM 1566 C CA . ASN A 1 196 ? 24.622 7.722 29.327 1.00 17.47 197 ASN A CA 1
ATOM 1567 C C . ASN A 1 196 ? 24.703 8.681 28.140 1.00 19.28 197 ASN A C 1
ATOM 1568 O O . ASN A 1 196 ? 24.495 9.900 28.336 1.00 18.10 197 ASN A O 1
ATOM 1573 N N . MET A 1 197 ? 24.962 8.159 26.955 1.00 17.63 198 MET A N 1
ATOM 1574 C CA . MET A 1 197 ? 25.096 9.006 25.768 1.00 20.60 198 MET A CA 1
ATOM 1575 C C . MET A 1 197 ? 23.776 9.717 25.414 1.00 24.31 198 MET A C 1
ATOM 1576 O O . MET A 1 197 ? 23.840 10.866 24.941 1.00 19.34 198 MET A O 1
ATOM 1581 N N . ASN A 1 198 ? 22.623 9.059 25.586 1.00 21.67 199 ASN A N 1
ATOM 1582 C CA . ASN A 1 198 ? 21.359 9.715 25.285 1.00 24.69 199 ASN A CA 1
ATOM 1583 C C . ASN A 1 198 ? 21.182 11.014 26.091 1.00 22.78 199 ASN A C 1
ATOM 1584 O O . ASN A 1 198 ? 20.854 12.053 25.510 1.00 23.58 199 ASN A O 1
ATOM 1589 N N . GLU A 1 199 ? 21.433 10.920 27.383 1.00 18.54 200 GLU A N 1
ATOM 1590 C CA . GLU A 1 199 ? 21.338 12.082 28.248 1.00 19.38 200 GLU A CA 1
ATOM 1591 C C . GLU A 1 199 ? 22.483 13.039 27.945 1.00 18.95 200 GLU A C 1
ATOM 1592 O O . GLU A 1 199 ? 22.304 14.269 27.864 1.00 18.68 200 GLU A O 1
ATOM 1598 N N . HIS A 1 200 ? 23.719 12.503 27.888 1.00 16.59 201 HIS A N 1
ATOM 1599 C CA . HIS A 1 200 ? 24.873 13.376 27.654 1.00 18.22 201 HIS A CA 1
ATOM 1600 C C . HIS A 1 200 ? 24.715 14.203 26.387 1.00 17.75 201 HIS A C 1
ATOM 1601 O O . HIS A 1 200 ? 24.959 15.392 26.376 1.00 17.94 201 HIS A O 1
ATOM 1608 N N . SER A 1 201 ? 24.422 13.605 25.241 1.00 18.53 202 SER A N 1
ATOM 1609 C CA . SER A 1 201 ? 24.292 14.332 24.004 1.00 20.56 202 SER A CA 1
ATOM 1610 C C . SER A 1 201 ? 23.134 15.356 24.032 1.00 20.59 202 SER A C 1
ATOM 1611 O O . SER A 1 201 ? 23.273 16.410 23.351 1.00 18.48 202 SER A O 1
ATOM 1614 N N . SER A 1 202 ? 22.157 15.193 24.905 1.00 18.69 203 SER A N 1
ATOM 1615 C CA . SER A 1 202 ? 21.035 16.101 24.978 1.00 18.94 203 SER A CA 1
ATOM 1616 C C . SER A 1 202 ? 21.442 17.320 25.830 1.00 16.33 203 SER A C 1
ATOM 1617 O O . SER A 1 202 ? 20.859 18.390 25.649 1.00 17.10 203 SER A O 1
ATOM 1620 N N . ARG A 1 203 ? 22.421 17.194 26.706 1.00 16.24 204 ARG A N 1
ATOM 1621 C CA . ARG A 1 203 ? 22.819 18.270 27.577 1.00 15.65 204 ARG A CA 1
ATOM 1622 C C . ARG A 1 203 ? 24.144 18.923 27.181 1.00 17.97 204 ARG A C 1
ATOM 1623 O O . ARG A 1 203 ? 24.564 19.815 27.916 1.00 17.24 204 ARG A O 1
ATOM 1631 N N . SER A 1 204 ? 24.688 18.545 26.055 1.00 16.51 205 SER A N 1
ATOM 1632 C CA . SER A 1 204 ? 26.007 18.991 25.641 1.00 18.88 205 SER A CA 1
ATOM 1633 C C . SER A 1 204 ? 25.927 19.620 24.258 1.00 16.79 205 SER A C 1
ATOM 1634 O O . SER A 1 204 ? 25.050 19.275 23.477 1.00 17.89 205 SER A O 1
ATOM 1639 N N . HIS A 1 205 ? 26.885 20.484 23.984 1.00 18.40 206 HIS A N 1
ATOM 1640 C CA . HIS A 1 205 ? 26.926 21.134 22.667 1.00 14.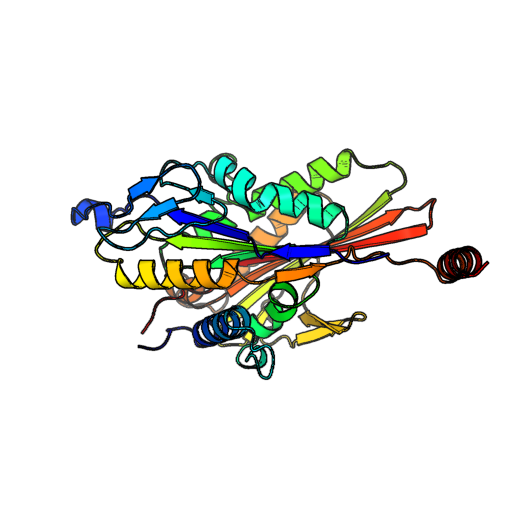92 206 HIS A CA 1
ATOM 1641 C C . HIS A 1 205 ? 28.001 20.415 21.860 1.00 16.81 206 HIS A C 1
ATOM 1642 O O . HIS A 1 205 ? 29.106 20.238 22.405 1.00 16.10 206 HIS A O 1
ATOM 1649 N N . SER A 1 206 ? 27.777 20.136 20.607 1.00 15.34 207 SER A N 1
ATOM 1650 C CA . SER A 1 206 ? 28.889 19.542 19.819 1.00 16.23 207 SER A CA 1
ATOM 1651 C C . SER A 1 206 ? 29.298 20.564 18.796 1.00 13.71 207 SER A C 1
ATOM 1652 O O . SER A 1 206 ? 28.429 21.099 18.093 1.00 15.68 207 SER A O 1
ATOM 1655 N N . ILE A 1 207 ? 30.569 20.919 18.698 1.00 13.05 208 ILE A N 1
ATOM 1656 C CA . ILE A 1 207 ? 31.061 21.931 17.803 1.00 13.31 208 ILE A CA 1
ATOM 1657 C C . ILE A 1 207 ? 32.039 21.363 16.805 1.00 11.78 208 ILE A C 1
ATOM 1658 O O . ILE A 1 207 ? 33.097 20.954 17.286 1.00 14.63 208 ILE A O 1
ATOM 1663 N N . PHE A 1 208 ? 31.800 21.389 15.509 1.00 12.42 209 PHE A N 1
ATOM 1664 C CA . PHE A 1 208 ? 32.807 21.008 14.516 1.00 13.76 209 PHE A CA 1
ATOM 1665 C C . PHE A 1 208 ? 33.285 22.319 13.845 1.00 17.04 209 PHE A C 1
ATOM 1666 O O . PHE A 1 208 ? 32.457 23.156 13.402 1.00 18.70 209 PHE A O 1
ATOM 1674 N N . LEU A 1 209 ? 34.580 22.534 13.790 1.00 15.23 210 LEU A N 1
ATOM 1675 C CA . LEU A 1 209 ? 35.108 23.799 13.269 1.00 16.96 210 LEU A CA 1
ATOM 1676 C C . LEU A 1 209 ? 35.956 23.528 12.041 1.00 18.06 210 LEU A C 1
ATOM 1677 O O . LEU A 1 209 ? 36.868 22.690 12.166 1.00 16.72 210 LEU A O 1
ATOM 1682 N N . ILE A 1 210 ? 35.706 24.155 10.909 1.00 14.81 211 ILE A N 1
ATOM 1683 C CA . ILE A 1 210 ? 36.498 23.916 9.715 1.00 16.83 211 ILE A CA 1
ATOM 1684 C C . ILE A 1 210 ? 37.127 25.290 9.407 1.00 19.57 211 ILE A C 1
ATOM 1685 O O . ILE A 1 210 ? 36.382 26.254 9.233 1.00 18.02 211 ILE A O 1
ATOM 1690 N N . ASN A 1 211 ? 38.437 25.380 9.489 1.00 18.14 212 ASN A N 1
ATOM 1691 C CA . ASN A 1 211 ? 39.171 26.630 9.288 1.00 18.32 212 ASN A CA 1
ATOM 1692 C C . ASN A 1 211 ? 39.756 26.594 7.880 1.00 18.13 212 ASN A C 1
ATOM 1693 O O . ASN A 1 211 ? 40.641 25.779 7.584 1.00 18.56 212 ASN A O 1
ATOM 1698 N N . ILE A 1 212 ? 39.220 27.384 6.962 1.00 14.33 213 ILE A N 1
ATOM 1699 C CA . ILE A 1 212 ? 39.637 27.375 5.577 1.00 18.55 213 ILE A CA 1
ATOM 1700 C C . ILE A 1 212 ? 40.512 28.591 5.222 1.00 20.23 213 ILE A C 1
ATOM 1701 O O . ILE A 1 212 ? 40.037 29.716 5.343 1.00 19.81 213 ILE A O 1
ATOM 1706 N N . LYS A 1 213 ? 41.757 28.327 4.879 1.00 21.82 214 LYS A N 1
ATOM 1707 C CA . LYS A 1 213 ? 42.766 29.315 4.535 1.00 20.89 214 LYS A CA 1
ATOM 1708 C C . LYS A 1 213 ? 43.175 29.197 3.100 1.00 19.56 214 LYS A C 1
ATOM 1709 O O . LYS A 1 213 ? 43.361 28.091 2.565 1.00 19.03 214 LYS A O 1
ATOM 1715 N N . GLN A 1 214 ? 43.258 30.338 2.416 1.00 17.54 215 GLN A N 1
ATOM 1716 C CA . GLN A 1 214 ? 43.602 30.359 1.012 1.00 18.10 215 GLN A CA 1
ATOM 1717 C C . GLN A 1 214 ? 44.709 31.398 0.792 1.00 18.61 215 GLN A C 1
ATOM 1718 O O . GLN A 1 214 ? 44.567 32.539 1.303 1.00 19.20 215 GLN A O 1
ATOM 1724 N N . GLU A 1 215 ? 45.661 31.079 -0.070 1.00 19.17 216 GLU A N 1
ATOM 1725 C CA . GLU A 1 215 ? 46.662 32.089 -0.416 1.00 18.95 216 GLU A CA 1
ATOM 1726 C C . GLU A 1 215 ? 46.758 32.198 -1.925 1.00 21.98 216 GLU A C 1
ATOM 1727 O O . GLU A 1 215 ? 47.014 31.154 -2.578 1.00 20.44 216 GLU A O 1
ATOM 1733 N N . ASN A 1 216 ? 46.674 33.430 -2.484 1.00 17.65 217 ASN A N 1
ATOM 1734 C CA . ASN A 1 216 ? 46.924 33.547 -3.898 1.00 19.17 217 ASN A CA 1
ATOM 1735 C C . ASN A 1 216 ? 48.451 33.705 -3.963 1.00 24.03 217 ASN A C 1
ATOM 1736 O O . ASN A 1 216 ? 49.039 34.669 -3.428 1.00 20.96 217 ASN A O 1
ATOM 1741 N N . VAL A 1 217 ? 49.103 32.692 -4.547 1.00 22.05 218 VAL A N 1
ATOM 1742 C CA . VAL A 1 217 ? 50.569 32.722 -4.605 1.00 24.69 218 VAL A CA 1
ATOM 1743 C C . VAL A 1 217 ? 51.056 33.789 -5.587 1.00 25.52 218 VAL A C 1
ATOM 1744 O O . VAL A 1 217 ? 52.255 34.122 -5.505 1.00 28.61 218 VAL A O 1
ATOM 1748 N N . GLU A 1 218 ? 50.292 34.300 -6.508 1.00 27.32 219 GLU A N 1
ATOM 1749 C CA . GLU A 1 218 ? 50.742 35.316 -7.439 1.00 34.29 219 GLU A CA 1
ATOM 1750 C C . GLU A 1 218 ? 50.475 36.721 -6.862 1.00 36.22 219 GLU A C 1
ATOM 1751 O O . GLU A 1 218 ? 51.313 37.609 -6.951 1.00 38.34 219 GLU A O 1
ATOM 1757 N N . THR A 1 219 ? 49.279 36.949 -6.321 1.00 35.51 220 THR A N 1
ATOM 1758 C CA . THR A 1 219 ? 48.877 38.272 -5.833 1.00 33.45 220 THR A CA 1
ATOM 1759 C C . THR A 1 219 ? 49.332 38.495 -4.416 1.00 33.02 220 THR A C 1
ATOM 1760 O O . THR A 1 219 ? 49.430 39.595 -3.859 1.00 32.42 220 THR A O 1
ATOM 1764 N N . GLU A 1 220 ? 49.722 37.406 -3.736 1.00 31.59 221 GLU A N 1
ATOM 1765 C CA . GLU A 1 220 ? 50.157 37.412 -2.363 1.00 29.53 221 GLU A CA 1
ATOM 1766 C C . GLU A 1 220 ? 49.013 37.677 -1.382 1.00 28.07 221 GLU A C 1
ATOM 1767 O O . GLU A 1 220 ? 49.207 37.661 -0.179 1.00 28.45 221 GLU A O 1
ATOM 1773 N N . LYS A 1 221 ? 47.765 37.729 -1.780 1.00 25.52 222 LYS A N 1
ATOM 1774 C CA . LYS A 1 221 ? 46.674 37.940 -0.794 1.00 25.80 222 LYS A CA 1
ATOM 1775 C C . LYS A 1 221 ? 46.185 36.619 -0.186 1.00 25.99 222 LYS A C 1
ATOM 1776 O O . LYS A 1 221 ? 46.233 35.564 -0.808 1.00 21.47 222 LYS A O 1
ATOM 1782 N N . LYS A 1 222 ? 45.846 36.661 1.079 1.00 23.46 223 LYS A N 1
ATOM 1783 C CA . LYS A 1 222 ? 45.296 35.537 1.782 1.00 25.29 223 LYS A CA 1
ATOM 1784 C C . LYS A 1 222 ? 43.865 35.882 2.241 1.00 25.47 223 LYS A C 1
ATOM 1785 O O . LYS A 1 222 ? 43.628 37.012 2.722 1.00 22.70 223 LYS A O 1
ATOM 1791 N N . LEU A 1 223 ? 43.055 34.839 2.229 1.00 22.57 224 LEU A N 1
ATOM 1792 C CA . LEU A 1 223 ? 41.697 34.950 2.786 1.00 20.82 224 LEU A CA 1
ATOM 1793 C C . LEU A 1 223 ? 41.605 33.778 3.785 1.00 22.53 224 LEU A C 1
ATOM 1794 O O . LEU A 1 223 ? 42.190 32.691 3.517 1.00 20.85 224 LEU A O 1
ATOM 1799 N N . SER A 1 224 ? 40.755 33.960 4.773 1.00 21.10 225 SER A N 1
ATOM 1800 C CA . SER A 1 224 ? 40.513 32.839 5.662 1.00 22.65 225 SER A CA 1
ATOM 1801 C C . SER A 1 224 ? 39.089 32.947 6.207 1.00 24.48 225 SER A C 1
ATOM 1802 O O . SER A 1 224 ? 38.486 34.027 6.220 1.00 25.33 225 SER A O 1
ATOM 1805 N N . GLY A 1 225 ? 38.549 31.811 6.595 1.00 21.06 226 GLY A N 1
ATOM 1806 C CA . GLY A 1 225 ? 37.161 31.868 7.114 1.00 21.86 226 GLY A CA 1
ATOM 1807 C C . GLY A 1 225 ? 37.028 30.676 8.055 1.00 20.27 226 GLY A C 1
ATOM 1808 O O . GLY A 1 225 ? 37.520 29.610 7.680 1.00 22.96 226 GLY A O 1
ATOM 1809 N N . LYS A 1 226 ? 36.488 30.887 9.213 1.00 18.85 227 LYS A N 1
ATOM 1810 C CA . LYS A 1 226 ? 36.206 29.808 10.145 1.00 19.99 227 LYS A CA 1
ATOM 1811 C C . LYS A 1 226 ? 34.710 29.462 10.020 1.00 20.60 227 LYS A C 1
ATOM 1812 O O . LYS A 1 226 ? 33.869 30.384 9.989 1.00 18.04 227 LYS A O 1
ATOM 1818 N N . LEU A 1 227 ? 34.439 28.179 9.839 1.00 18.08 228 LEU A N 1
ATOM 1819 C CA . LEU A 1 227 ? 33.036 27.741 9.713 1.00 17.68 228 LEU A CA 1
ATOM 1820 C C . LEU A 1 227 ? 32.724 26.878 10.915 1.00 18.99 228 LEU A C 1
ATOM 1821 O O . LEU A 1 227 ? 33.301 25.771 11.113 1.00 16.91 228 LEU A O 1
ATOM 1826 N N . TYR A 1 228 ? 31.897 27.436 11.803 1.00 15.08 229 TYR A N 1
ATOM 1827 C CA . TYR A 1 228 ? 31.507 26.709 12.978 1.00 14.60 229 TYR A CA 1
ATOM 1828 C C . TYR A 1 228 ? 30.218 25.945 12.647 1.00 16.27 229 TYR A C 1
ATOM 1829 O O . TYR A 1 228 ? 29.291 26.590 12.152 1.00 15.24 229 TYR A O 1
ATOM 1838 N N . LEU A 1 229 ? 30.191 24.672 13.057 1.00 14.15 230 LEU A N 1
ATOM 1839 C CA . LEU A 1 229 ? 28.980 23.831 12.829 1.00 14.43 230 LEU A CA 1
ATOM 1840 C C . LEU A 1 229 ? 28.620 23.232 14.158 1.00 15.55 230 LEU A C 1
ATOM 1841 O O . LEU A 1 229 ? 29.297 22.381 14.763 1.00 13.61 230 LEU A O 1
ATOM 1846 N N . VAL A 1 230 ? 27.553 23.784 14.774 1.00 13.02 231 VAL A N 1
ATOM 1847 C CA . VAL A 1 230 ? 27.182 23.540 16.138 1.00 13.01 231 VAL A CA 1
ATOM 1848 C C . VAL A 1 230 ? 25.823 22.822 16.270 1.00 14.44 231 VAL A C 1
ATOM 1849 O O . VAL A 1 230 ? 24.788 23.166 15.664 1.00 13.68 231 VAL A O 1
ATOM 1853 N N . ASP A 1 231 ? 25.897 21.841 17.145 1.00 13.90 232 ASP A N 1
ATOM 1854 C CA . ASP A 1 231 ? 24.676 21.046 17.492 1.00 15.01 232 ASP A CA 1
ATOM 1855 C C . ASP A 1 231 ? 24.496 21.284 18.956 1.00 13.78 232 ASP A C 1
ATOM 1856 O O . ASP A 1 231 ? 25.161 20.807 19.908 1.00 12.97 232 ASP A O 1
ATOM 1861 N N . LEU A 1 232 ? 23.602 22.283 19.252 1.00 13.09 233 LEU A N 1
ATOM 1862 C CA . LEU A 1 232 ? 23.381 22.677 20.632 1.00 13.90 233 LEU A CA 1
ATOM 1863 C C . LEU A 1 232 ? 22.710 21.633 21.535 1.00 15.59 233 LEU A C 1
ATOM 1864 O O . LEU A 1 232 ? 22.029 20.717 21.080 1.00 14.47 233 LEU A O 1
ATOM 1869 N N . ALA A 1 233 ? 22.947 21.869 22.831 1.00 15.04 234 ALA A N 1
ATOM 1870 C CA . ALA A 1 233 ? 22.222 21.081 23.830 1.00 18.44 234 ALA A CA 1
ATOM 1871 C C . ALA A 1 233 ? 20.723 21.352 23.668 1.00 19.83 234 ALA A C 1
ATOM 1872 O O . ALA A 1 233 ? 20.457 22.414 23.069 1.00 19.35 234 ALA A O 1
ATOM 1874 N N . GLY A 1 234 ? 19.833 20.515 24.219 1.00 14.83 235 GLY A N 1
ATOM 1875 C CA . GLY A 1 234 ? 18.409 20.803 24.005 1.00 16.13 235 GLY A CA 1
ATOM 1876 C C . GLY A 1 234 ? 18.007 22.113 24.723 1.00 15.78 235 GLY A C 1
ATOM 1877 O O . GLY A 1 234 ? 18.525 22.377 25.776 1.00 17.86 235 GLY A O 1
ATOM 1878 N N . SER A 1 235 ? 17.109 22.873 24.143 1.00 14.80 236 SER A N 1
ATOM 1879 C CA . SER A 1 235 ? 16.607 24.136 24.687 1.00 17.80 236 SER A CA 1
ATOM 1880 C C . SER A 1 235 ? 15.407 24.087 25.617 1.00 19.73 236 SER A C 1
ATOM 1881 O O . SER A 1 235 ? 14.982 25.142 26.129 1.00 18.56 236 SER A O 1
ATOM 1884 N N . GLU A 1 236 ? 14.902 22.879 25.919 1.00 17.53 237 GLU A N 1
ATOM 1885 C CA . GLU A 1 236 ? 13.744 22.719 26.779 1.00 18.71 237 GLU A CA 1
ATOM 1886 C C . GLU A 1 236 ? 13.942 23.216 28.205 1.00 21.31 237 GLU A C 1
ATOM 1887 O O . GLU A 1 236 ? 15.035 23.268 28.785 1.00 19.91 237 GLU A O 1
ATOM 1893 N N . LYS A 1 237 ? 12.793 23.580 28.811 1.00 22.95 238 LYS A N 1
ATOM 1894 C CA . LYS A 1 237 ? 12.771 24.070 30.175 1.00 25.33 238 LYS A CA 1
ATOM 1895 C C . LYS A 1 237 ? 12.752 22.938 31.187 1.00 27.55 238 LYS A C 1
ATOM 1896 O O . LYS A 1 237 ? 12.317 21.836 30.844 1.00 26.86 238 LYS A O 1
ATOM 1902 N N . VAL A 1 238 ? 13.129 23.283 32.416 1.00 29.92 239 VAL A N 1
ATOM 1903 C CA . VAL A 1 238 ? 12.989 22.301 33.472 1.00 34.61 239 VAL A CA 1
ATOM 1904 C C . VAL A 1 238 ? 11.456 22.046 33.634 1.00 35.15 239 VAL A C 1
ATOM 1905 O O . VAL A 1 238 ? 11.318 20.807 33.925 1.00 38.24 239 VAL A O 1
ATOM 1909 N N . ALA B 2 1 ? 10.230 25.965 33.769 1.00 45.87 252 ALA B N 1
ATOM 1910 C CA . ALA B 2 1 ? 10.616 27.287 34.355 1.00 44.55 252 ALA B CA 1
ATOM 1911 C C . ALA B 2 1 ? 11.824 27.885 33.656 1.00 42.01 252 ALA B C 1
ATOM 1912 O O . ALA B 2 1 ? 11.729 28.702 32.746 1.00 44.10 252 ALA B O 1
ATOM 1914 N N . LYS B 2 2 ? 13.002 27.528 34.128 1.00 39.06 253 LYS B N 1
ATOM 1915 C CA . LYS B 2 2 ? 14.269 27.962 33.554 1.00 35.69 253 LYS B CA 1
ATOM 1916 C C . LYS B 2 2 ? 14.688 26.873 32.557 1.00 33.40 253 LYS B C 1
ATOM 1917 O O . LYS B 2 2 ? 14.106 25.770 32.635 1.00 32.18 253 LYS B O 1
ATOM 1923 N N . ASN B 2 3 ? 15.614 27.161 31.679 1.00 28.93 254 ASN B N 1
ATOM 1924 C CA . ASN B 2 3 ? 16.097 26.163 30.729 1.00 28.68 254 ASN B CA 1
ATOM 1925 C C . ASN B 2 3 ? 16.977 25.158 31.496 1.00 28.14 254 ASN B C 1
ATOM 1926 O O . ASN B 2 3 ? 17.755 25.536 32.378 1.00 25.99 254 ASN B O 1
ATOM 1931 N N . ILE B 2 4 ? 16.831 23.892 31.102 1.00 26.50 255 ILE B N 1
ATOM 1932 C CA . ILE B 2 4 ? 17.635 22.843 31.732 1.00 25.04 255 ILE B CA 1
ATOM 1933 C C . ILE B 2 4 ? 19.112 23.221 31.625 1.00 23.38 255 ILE B C 1
ATOM 1934 O O . ILE B 2 4 ? 19.811 23.177 32.636 1.00 26.30 255 ILE B O 1
ATOM 1939 N N . ASN B 2 5 ? 19.585 23.620 30.471 1.00 21.72 256 ASN B N 1
ATOM 1940 C CA . ASN B 2 5 ? 20.932 24.075 30.221 1.00 22.15 256 ASN B CA 1
ATOM 1941 C C . ASN B 2 5 ? 21.045 25.568 30.565 1.00 21.97 256 ASN B C 1
ATOM 1942 O O . ASN B 2 5 ? 20.385 26.410 29.949 1.00 21.33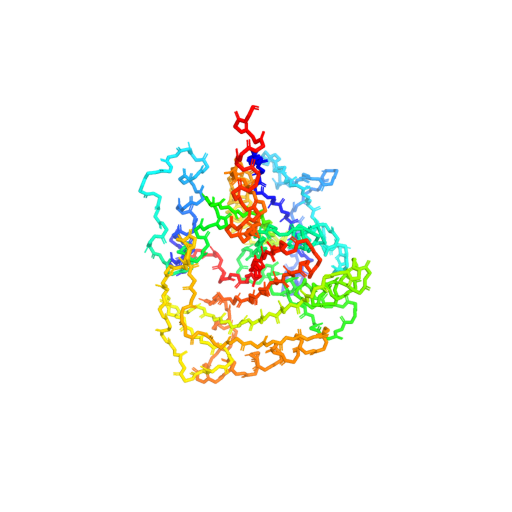 256 ASN B O 1
ATOM 1947 N N . LYS B 2 6 ? 21.924 25.905 31.493 1.00 23.46 257 LYS B N 1
ATOM 1948 C CA . LYS B 2 6 ? 22.084 27.343 31.810 1.00 24.71 257 LYS B CA 1
ATOM 1949 C C . LYS B 2 6 ? 22.699 28.058 30.642 1.00 23.95 257 LYS B C 1
ATOM 1950 O O . LYS B 2 6 ? 22.368 29.234 30.393 1.00 23.38 257 LYS B O 1
ATOM 1956 N N . SER B 2 7 ? 23.497 27.401 29.752 1.00 20.15 258 SER B N 1
ATOM 1957 C CA . SER B 2 7 ? 24.003 28.052 28.555 1.00 20.00 258 SER B CA 1
ATOM 1958 C C . SER B 2 7 ? 22.865 28.326 27.572 1.00 18.62 258 SER B C 1
ATOM 1959 O O . SER B 2 7 ? 23.042 29.179 26.700 1.00 20.71 258 SER B O 1
ATOM 1962 N N . LEU B 2 8 ? 21.708 27.655 27.732 1.00 19.67 259 LEU B N 1
ATOM 1963 C CA . LEU B 2 8 ? 20.588 27.930 26.843 1.00 19.48 259 LEU B CA 1
ATOM 1964 C C . LEU B 2 8 ? 19.782 29.138 27.379 1.00 22.23 259 LEU B C 1
ATOM 1965 O O . LEU B 2 8 ? 19.242 29.879 26.545 1.00 21.20 259 LEU B O 1
ATOM 1970 N N . SER B 2 9 ? 19.721 29.322 28.707 1.00 23.14 260 SER B N 1
ATOM 1971 C CA . SER B 2 9 ? 19.028 30.554 29.159 1.00 25.19 260 SER B CA 1
ATOM 1972 C C . SER B 2 9 ? 19.941 31.743 28.782 1.00 24.06 260 SER B C 1
ATOM 1973 O O . SER B 2 9 ? 19.448 32.739 28.269 1.00 22.97 260 SER B O 1
ATOM 1976 N N . ALA B 2 10 ? 21.257 31.537 28.861 1.00 22.67 261 ALA B N 1
ATOM 1977 C CA . ALA B 2 10 ? 22.241 32.542 28.513 1.00 22.74 261 ALA B CA 1
ATOM 1978 C C . ALA B 2 10 ? 22.090 32.882 27.049 1.00 23.37 261 ALA B C 1
ATOM 1979 O O . ALA B 2 10 ? 21.959 34.053 26.676 1.00 26.30 261 ALA B O 1
ATOM 1981 N N . LEU B 2 11 ? 21.956 31.858 26.184 1.00 21.94 262 LEU B N 1
ATOM 1982 C CA . LEU B 2 11 ? 21.741 32.083 24.774 1.00 20.49 262 LEU B CA 1
ATOM 1983 C C . LEU B 2 11 ? 20.369 32.758 24.615 1.00 18.60 262 LEU B C 1
ATOM 1984 O O . LEU B 2 11 ? 20.315 33.606 23.736 1.00 16.82 262 LEU B O 1
ATOM 1989 N N . GLY B 2 12 ? 19.318 32.334 25.312 1.00 19.48 263 GLY B N 1
ATOM 1990 C CA . GLY B 2 12 ? 18.038 33.111 25.038 1.00 21.79 263 GLY B CA 1
ATOM 1991 C C . GLY B 2 12 ? 18.203 34.580 25.488 1.00 21.05 263 GLY B C 1
ATOM 1992 O O . GLY B 2 12 ? 17.779 35.479 24.756 1.00 21.96 263 GLY B O 1
ATOM 1993 N N . ASN B 2 13 ? 18.866 34.820 26.624 1.00 23.56 264 ASN B N 1
ATOM 1994 C CA . ASN B 2 13 ? 19.144 36.196 27.076 1.00 26.29 264 ASN B CA 1
ATOM 1995 C C . ASN B 2 13 ? 19.967 36.984 26.097 1.00 24.50 264 ASN B C 1
ATOM 1996 O O . ASN B 2 13 ? 19.608 38.126 25.751 1.00 23.90 264 ASN B O 1
ATOM 2001 N N . VAL B 2 14 ? 20.991 36.395 25.467 1.00 22.08 265 VAL B N 1
ATOM 2002 C CA . VAL B 2 14 ? 21.782 37.066 24.457 1.00 20.55 265 VAL B CA 1
ATOM 2003 C C . VAL B 2 14 ? 20.940 37.398 23.226 1.00 22.79 265 VAL B C 1
ATOM 2004 O O . VAL B 2 14 ? 21.001 38.526 22.716 1.00 25.90 265 VAL B O 1
ATOM 2008 N N . ILE B 2 15 ? 20.136 36.460 22.704 1.00 21.07 266 ILE B N 1
ATOM 2009 C CA . ILE B 2 15 ? 19.336 36.774 21.527 1.00 20.41 266 ILE B CA 1
ATOM 2010 C C . ILE B 2 15 ? 18.293 37.863 21.873 1.00 20.24 266 ILE B C 1
ATOM 2011 O O . ILE B 2 15 ? 18.104 38.742 21.038 1.00 22.74 266 ILE B O 1
ATOM 2016 N N . SER B 2 16 ? 17.638 37.765 22.991 1.00 20.99 267 SER B N 1
ATOM 2017 C CA . SER B 2 16 ? 16.632 38.746 23.413 1.00 26.39 267 SER B CA 1
ATOM 2018 C C . SER B 2 16 ? 17.220 40.157 23.473 1.00 25.19 267 SER B C 1
ATOM 2019 O O . SER B 2 16 ? 16.728 41.051 22.809 1.00 27.10 267 SER B O 1
ATOM 2022 N N . ALA B 2 17 ? 18.314 40.281 24.217 1.00 24.37 268 ALA B N 1
ATOM 2023 C CA . ALA B 2 17 ? 19.042 41.560 24.297 1.00 25.07 268 ALA B CA 1
ATOM 2024 C C . ALA B 2 17 ? 19.417 42.101 22.939 1.00 26.83 268 ALA B C 1
ATOM 2025 O O . ALA B 2 17 ? 19.166 43.292 22.632 1.00 26.26 268 ALA B O 1
ATOM 2027 N N . LEU B 2 18 ? 19.990 41.271 22.035 1.00 23.15 269 LEU B N 1
ATOM 2028 C CA . LEU B 2 18 ? 20.354 41.719 20.720 1.00 24.35 269 LEU B CA 1
ATOM 2029 C C . LEU B 2 18 ? 19.132 42.093 19.881 1.00 25.55 269 LEU B C 1
ATOM 2030 O O . LEU B 2 18 ? 19.214 42.972 19.012 1.00 28.57 269 LEU B O 1
ATOM 2035 N N . ALA B 2 19 ? 18.039 41.386 20.047 1.00 27.50 270 ALA B N 1
ATOM 2036 C CA . ALA B 2 19 ? 16.824 41.610 19.283 1.00 31.35 270 ALA B CA 1
ATOM 2037 C C . ALA B 2 19 ? 16.195 42.934 19.764 1.00 34.74 270 ALA B C 1
ATOM 2038 O O . ALA B 2 19 ? 15.600 43.649 18.983 1.00 35.04 270 ALA B O 1
ATOM 2040 N N . GLU B 2 20 ? 16.345 43.231 21.043 1.00 38.95 271 GLU B N 1
ATOM 2041 C CA . GLU B 2 20 ? 15.867 44.471 21.624 1.00 43.32 271 GLU B CA 1
ATOM 2042 C C . GLU B 2 20 ? 16.646 45.704 21.158 1.00 44.58 271 GLU B C 1
ATOM 2043 O O . GLU B 2 20 ? 16.093 46.801 21.165 1.00 44.36 271 GLU B O 1
ATOM 2049 N N . GLY B 2 21 ? 17.927 45.557 20.881 1.00 45.36 272 GLY B N 1
ATOM 2050 C CA . GLY B 2 21 ? 18.818 46.619 20.469 1.00 46.63 272 GLY B CA 1
ATOM 2051 C C . GLY B 2 21 ? 19.735 47.046 21.613 1.00 48.65 272 GLY B C 1
ATOM 2052 O O . GLY B 2 21 ? 20.518 47.997 21.488 1.00 48.44 272 GLY B O 1
ATOM 2053 N N . THR B 2 22 ? 19.674 46.334 22.741 1.00 49.48 273 THR B N 1
ATOM 2054 C CA . THR B 2 22 ? 20.443 46.727 23.908 1.00 51.13 273 THR B CA 1
ATOM 2055 C C . THR B 2 22 ? 21.949 46.623 23.792 1.00 52.31 273 THR B C 1
ATOM 2056 O O . THR B 2 22 ? 22.634 47.466 24.376 1.00 51.89 273 THR B O 1
ATOM 2060 N N . LYS B 2 23 ? 22.534 45.612 23.175 1.00 53.01 274 LYS B N 1
ATOM 2061 C CA . LYS B 2 23 ? 23.981 45.418 23.094 1.00 54.39 274 LYS B CA 1
ATOM 2062 C C . LYS B 2 23 ? 24.887 46.262 23.988 1.00 54.44 274 LYS B C 1
ATOM 2063 O O . LYS B 2 23 ? 25.868 46.924 23.632 1.00 54.39 274 LYS B O 1
ATOM 2069 N N . THR B 2 24 ? 24.694 46.203 25.295 1.00 54.47 275 THR B N 1
ATOM 2070 C CA . THR B 2 24 ? 25.459 46.717 26.403 1.00 54.53 275 THR B CA 1
ATOM 2071 C C . THR B 2 24 ? 25.070 45.774 27.560 1.00 54.14 275 THR B C 1
ATOM 2072 O O . THR B 2 24 ? 23.919 45.549 27.917 1.00 52.65 275 THR B O 1
ATOM 2076 N N . HIS B 2 25 ? 26.098 45.091 28.051 1.00 53.14 276 HIS B N 1
ATOM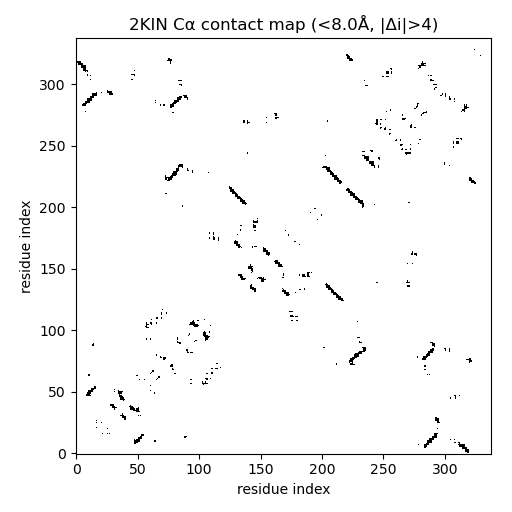 2077 C CA . HIS B 2 25 ? 25.991 44.037 29.043 1.00 51.57 276 HIS B CA 1
ATOM 2078 C C . HIS B 2 25 ? 25.203 42.832 28.519 1.00 48.15 276 HIS B C 1
ATOM 2079 O O . HIS B 2 25 ? 24.644 42.090 29.335 1.00 48.67 276 HIS B O 1
ATOM 2086 N N . VAL B 2 26 ? 25.169 42.630 27.206 1.00 42.55 277 VAL B N 1
ATOM 2087 C CA . VAL B 2 26 ? 24.582 41.412 26.624 1.00 37.84 277 VAL B CA 1
ATOM 2088 C C . VAL B 2 26 ? 25.397 40.296 27.269 1.00 34.97 277 VAL B C 1
ATOM 2089 O O . VAL B 2 26 ? 26.618 40.402 27.394 1.00 32.07 277 VAL B O 1
ATOM 2093 N N . PRO B 2 27 ? 24.725 39.313 27.838 1.00 33.90 278 PRO B N 1
ATOM 2094 C CA . PRO B 2 27 ? 25.452 38.376 28.695 1.00 32.20 278 PRO B CA 1
ATOM 2095 C C . PRO B 2 27 ? 26.172 37.238 28.013 1.00 31.37 278 PRO B C 1
ATOM 2096 O O . PRO B 2 27 ? 25.938 36.094 28.424 1.00 31.11 278 PRO B O 1
ATOM 2100 N N . TYR B 2 28 ? 27.087 37.463 27.087 1.00 30.77 279 TYR B N 1
ATOM 2101 C CA . TYR B 2 28 ? 27.833 36.391 26.442 1.00 32.24 279 TYR B CA 1
ATOM 2102 C C . TYR B 2 28 ? 28.677 35.605 27.439 1.00 33.10 279 TYR B C 1
ATOM 2103 O O . TYR B 2 28 ? 28.906 34.412 27.303 1.00 29.90 279 TYR B O 1
ATOM 2112 N N . ARG B 2 29 ? 29.192 36.306 28.447 1.00 33.28 280 ARG B N 1
ATOM 2113 C CA 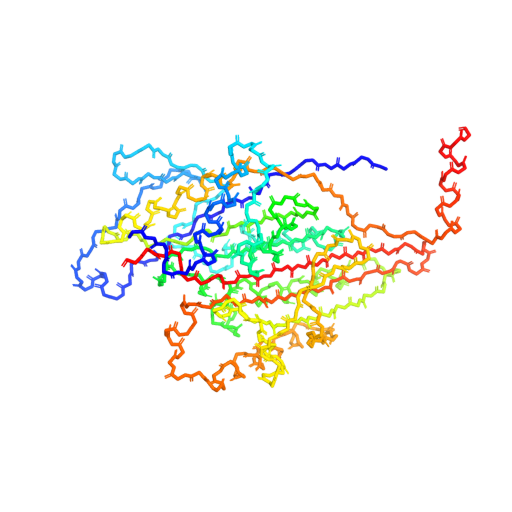. ARG B 2 29 ? 30.078 35.740 29.445 1.00 33.82 280 ARG B CA 1
ATOM 2114 C C . ARG B 2 29 ? 29.372 34.825 30.401 1.00 32.18 280 ARG B C 1
ATOM 2115 O O . ARG B 2 29 ? 30.063 34.112 31.127 1.00 31.13 280 ARG B O 1
ATOM 2123 N N . ASP B 2 30 ? 28.049 34.735 30.401 1.00 30.85 281 ASP B N 1
ATOM 2124 C CA . ASP B 2 30 ? 27.326 33.790 31.232 1.00 31.76 281 ASP B CA 1
ATOM 2125 C C . ASP B 2 30 ? 27.651 32.337 30.857 1.00 29.68 281 ASP B C 1
ATOM 2126 O O . ASP B 2 30 ? 27.352 31.444 31.647 1.00 32.25 281 ASP B O 1
ATOM 2131 N N . SER B 2 31 ? 28.162 32.048 29.672 1.00 27.69 282 SER B N 1
ATOM 2132 C CA . SER B 2 31 ? 28.540 30.659 29.353 1.00 25.18 282 SER B CA 1
ATOM 2133 C C . SER B 2 31 ? 29.617 30.579 28.322 1.00 22.80 282 SER B C 1
ATOM 2134 O O . SER B 2 31 ? 29.774 31.392 27.373 1.00 23.46 282 SER B O 1
ATOM 2137 N N . LYS B 2 32 ? 30.461 29.493 28.395 1.00 21.75 283 LYS B N 1
ATOM 2138 C CA . LYS B 2 32 ? 31.460 29.314 27.345 1.00 21.17 283 LYS B CA 1
ATOM 2139 C C . LYS B 2 32 ? 30.828 29.236 25.957 1.00 19.97 283 LYS B C 1
ATOM 2140 O O . LYS B 2 32 ? 31.362 29.759 24.978 1.00 20.29 283 LYS B O 1
ATOM 2146 N N . MET B 2 33 ? 29.713 28.509 25.834 1.00 20.16 284 MET B N 1
ATOM 2147 C CA . MET B 2 33 ? 29.036 28.383 24.530 1.00 19.84 284 MET B CA 1
ATOM 2148 C C . MET B 2 33 ? 28.642 29.774 23.965 1.00 16.78 284 MET B C 1
ATOM 2149 O O . MET B 2 33 ? 28.937 30.052 22.815 1.00 18.30 284 MET B O 1
ATOM 2154 N N . THR B 2 34 ? 28.071 30.650 24.770 1.00 20.56 285 THR B N 1
ATOM 2155 C CA . THR B 2 34 ? 27.706 31.989 24.238 1.00 20.00 285 THR B CA 1
ATOM 2156 C C . THR B 2 34 ? 28.969 32.819 24.045 1.00 20.03 285 THR B C 1
ATOM 2157 O O . THR B 2 34 ? 29.062 33.574 23.077 1.00 21.40 285 THR B O 1
ATOM 2161 N N . ARG B 2 35 ? 30.019 32.564 24.842 1.00 20.02 286 ARG B N 1
ATOM 2162 C CA . ARG B 2 35 ? 31.281 33.229 24.449 1.00 21.22 286 ARG B CA 1
ATOM 2163 C C . ARG B 2 35 ? 31.824 32.834 23.098 1.00 19.41 286 ARG B C 1
ATOM 2164 O O . ARG B 2 35 ? 32.268 33.628 22.273 1.00 18.19 286 ARG B O 1
ATOM 2172 N N . ILE B 2 36 ? 31.723 31.503 22.796 1.00 17.58 287 ILE B N 1
ATOM 2173 C 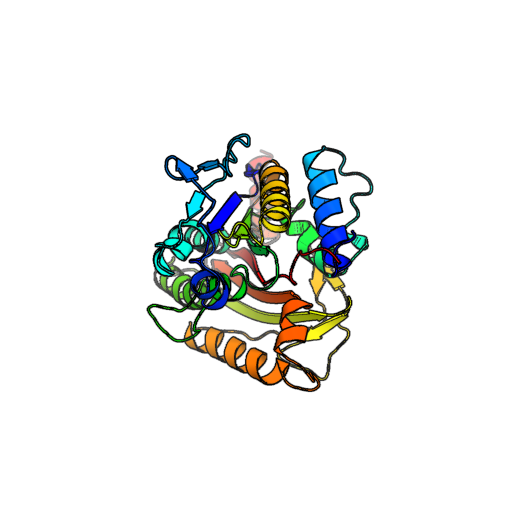CA . ILE B 2 36 ? 32.212 31.026 21.494 1.00 18.21 287 ILE B CA 1
ATOM 2174 C C . ILE B 2 36 ? 31.320 31.541 20.391 1.00 17.00 287 ILE B C 1
ATOM 2175 O O . ILE B 2 36 ? 31.762 31.850 19.276 1.00 19.85 287 ILE B O 1
ATOM 2180 N N . LEU B 2 37 ? 30.015 31.642 20.683 1.00 18.30 288 LEU B N 1
ATOM 2181 C CA . LEU B 2 37 ? 29.130 32.173 19.607 1.00 19.40 288 LEU B CA 1
ATOM 2182 C C . LEU B 2 37 ? 29.117 33.707 19.575 1.00 20.20 288 LEU B C 1
ATOM 2183 O O . LEU B 2 37 ? 28.363 34.256 18.832 1.00 15.03 288 LEU B O 1
ATOM 2188 N N . GLN B 2 38 ? 29.903 34.445 20.388 1.00 22.92 289 GLN B N 1
ATOM 2189 C CA . GLN B 2 38 ? 29.808 35.908 20.369 1.00 22.19 289 GLN B CA 1
ATOM 2190 C C . GLN B 2 38 ? 30.004 36.547 19.027 1.00 21.65 289 GLN B C 1
ATOM 2191 O O . GLN B 2 38 ? 29.133 37.318 18.560 1.00 18.90 289 GLN B O 1
ATOM 2197 N N . ASP B 2 39 ? 31.045 36.152 18.287 1.00 19.85 290 ASP B N 1
ATOM 2198 C CA . ASP B 2 39 ? 31.272 36.633 16.945 1.00 19.85 290 ASP B CA 1
ATOM 2199 C C . ASP B 2 39 ? 30.179 36.233 15.953 1.00 20.03 290 ASP B C 1
ATOM 2200 O O . ASP B 2 39 ? 29.877 37.051 15.050 1.00 15.44 290 ASP B O 1
ATOM 2205 N N . SER B 2 40 ? 29.601 35.015 15.984 1.00 14.75 291 SER B N 1
ATOM 2206 C CA . SER B 2 40 ? 28.498 34.671 15.126 1.00 14.97 291 SER B CA 1
ATOM 2207 C C . SER B 2 40 ? 27.228 35.540 15.383 1.00 13.83 291 SER B C 1
ATOM 2208 O O . SER B 2 40 ? 26.531 35.802 14.410 1.00 15.75 291 SER B O 1
ATOM 2211 N N . LEU B 2 41 ? 26.993 35.980 16.566 1.00 14.91 292 LEU B N 1
ATOM 2212 C CA . LEU B 2 41 ? 25.774 36.718 16.938 1.00 19.50 292 LEU B CA 1
ATOM 2213 C C . LEU B 2 41 ? 25.931 38.245 16.973 1.00 21.17 292 LEU B C 1
ATOM 2214 O O . LEU B 2 41 ? 24.900 38.944 16.917 1.00 19.70 292 LEU B O 1
ATOM 2219 N N . ASP B 2 42 ? 27.157 38.760 16.995 1.00 21.41 293 ASP B N 1
ATOM 2220 C CA . ASP B 2 42 ? 27.293 40.253 17.106 1.00 21.23 293 ASP B CA 1
ATOM 2221 C C . ASP B 2 42 ? 28.651 40.649 16.559 1.00 22.70 293 ASP B C 1
ATOM 2222 O O . ASP B 2 42 ? 29.097 41.786 16.668 1.00 19.51 293 ASP B O 1
ATOM 2227 N N . GLY B 2 43 ? 29.341 39.708 15.865 1.00 19.85 294 GLY B N 1
ATOM 2228 C CA . GLY B 2 43 ? 30.616 40.018 15.259 1.00 19.27 294 GLY B CA 1
ATOM 2229 C C . GLY B 2 43 ? 30.632 39.991 13.763 1.00 20.98 294 GLY B C 1
ATOM 2230 O O . GLY B 2 43 ? 29.655 40.185 13.030 1.00 21.43 294 GLY B O 1
ATOM 2231 N N . ASN B 2 44 ? 31.830 39.667 13.226 1.00 20.19 295 ASN B N 1
ATOM 2232 C CA . ASN B 2 44 ? 32.039 39.603 11.785 1.00 18.19 295 ASN B CA 1
ATOM 2233 C C . ASN B 2 44 ? 31.826 38.208 11.220 1.00 19.14 295 ASN B C 1
ATOM 2234 O O . ASN B 2 44 ? 32.754 37.482 10.833 1.00 15.03 295 ASN B O 1
ATOM 2239 N N . CYS B 2 45 ? 30.569 37.798 11.128 1.00 19.92 296 CYS B N 1
ATOM 2240 C CA . CYS B 2 45 ? 30.189 36.460 10.718 1.00 17.68 296 CYS B CA 1
ATOM 2241 C C . CYS B 2 45 ? 28.795 36.378 10.104 1.00 18.43 296 CYS B C 1
ATOM 2242 O O . CYS B 2 45 ? 27.925 37.107 10.574 1.00 18.33 296 CYS B O 1
ATOM 2245 N N . ARG B 2 46 ? 28.614 35.581 9.073 1.00 16.18 297 ARG B N 1
ATOM 2246 C CA . ARG B 2 46 ? 27.366 35.288 8.417 1.00 16.63 297 ARG B CA 1
ATOM 2247 C C . ARG B 2 46 ? 26.817 34.012 9.088 1.00 17.75 297 ARG B C 1
ATOM 2248 O O . ARG B 2 46 ? 27.480 32.955 9.055 1.00 14.81 297 ARG B O 1
ATOM 2256 N N . THR B 2 47 ? 25.754 34.236 9.831 1.00 16.21 298 THR B N 1
ATOM 2257 C CA . THR B 2 47 ? 25.236 33.194 10.710 1.00 15.25 298 THR B CA 1
ATOM 2258 C C . THR B 2 47 ? 23.863 32.696 10.220 1.00 16.26 298 THR B C 1
ATOM 2259 O O . THR B 2 47 ? 22.984 33.502 9.851 1.00 13.71 298 THR B O 1
ATOM 2263 N N . THR B 2 48 ? 23.690 31.383 10.354 1.00 14.21 299 THR B N 1
ATOM 2264 C CA . THR B 2 48 ? 22.372 30.793 9.976 1.00 16.35 299 THR B CA 1
ATOM 2265 C C . THR B 2 48 ? 21.947 29.882 11.115 1.00 15.34 299 THR B C 1
ATOM 2266 O O . THR B 2 48 ? 22.795 29.112 11.621 1.00 16.87 299 THR B O 1
ATOM 2270 N N . ILE B 2 49 ? 20.712 29.970 11.597 1.00 11.38 300 ILE B N 1
ATOM 2271 C CA . ILE B 2 49 ? 20.252 29.136 12.680 1.00 11.94 300 ILE B CA 1
ATOM 2272 C C . ILE B 2 49 ? 19.154 28.217 12.083 1.00 14.50 300 ILE B C 1
ATOM 2273 O O . ILE B 2 49 ? 18.320 28.697 11.285 1.00 14.44 300 ILE B O 1
ATOM 2278 N N . VAL B 2 50 ? 19.323 26.908 12.306 1.00 13.98 301 VAL B N 1
ATOM 2279 C CA . VAL B 2 50 ? 18.235 25.981 11.940 1.00 14.71 301 VAL B CA 1
ATOM 2280 C C . VAL B 2 50 ? 17.522 25.605 13.236 1.00 15.12 301 VAL B C 1
ATOM 2281 O O . VAL B 2 50 ? 17.993 24.929 14.155 1.00 13.44 301 VAL B O 1
ATOM 2285 N N . ILE B 2 51 ? 16.277 26.147 13.409 1.00 12.95 302 ILE B N 1
ATOM 2286 C CA . ILE B 2 51 ? 15.479 25.797 14.572 1.00 11.99 302 ILE B CA 1
ATOM 2287 C C . ILE B 2 51 ? 14.683 24.524 14.198 1.00 14.00 302 ILE B C 1
ATOM 2288 O O . ILE B 2 51 ? 14.141 24.417 13.112 1.00 16.17 302 ILE B O 1
ATOM 2293 N N . CYS B 2 52 ? 14.716 23.555 15.114 1.00 13.54 303 CYS B N 1
ATOM 2294 C CA . CYS B 2 52 ? 14.129 22.227 14.878 1.00 13.20 303 CYS B CA 1
ATOM 2295 C C . CYS B 2 52 ? 12.908 22.106 15.798 1.00 11.41 303 CYS B C 1
ATOM 2296 O O . CYS B 2 52 ? 13.010 22.333 16.989 1.00 13.52 303 CYS B O 1
ATOM 2299 N N . CYS B 2 53 ? 11.792 21.655 15.221 1.00 15.49 304 CYS B N 1
ATOM 2300 C CA . CYS B 2 53 ? 10.595 21.537 16.076 1.00 15.04 304 CYS B CA 1
ATOM 2301 C C . CYS B 2 53 ? 9.832 20.234 15.809 1.00 15.48 304 CYS B C 1
ATOM 2302 O O . CYS B 2 53 ? 9.716 19.846 14.668 1.00 13.48 304 CYS B O 1
ATOM 2305 N N . SER B 2 54 ? 9.239 19.707 16.851 1.00 19.79 305 SER B N 1
ATOM 2306 C CA . SER B 2 54 ? 8.281 18.603 16.738 1.00 20.91 305 SER B CA 1
ATOM 2307 C C . SER B 2 54 ? 6.973 19.236 16.266 1.00 22.01 305 SER B C 1
ATOM 2308 O O . SER B 2 54 ? 6.583 20.271 16.789 1.00 21.00 305 SER B O 1
ATOM 2311 N N . PRO B 2 55 ? 6.200 18.554 15.445 1.00 21.08 306 PRO B N 1
ATOM 2312 C CA . PRO B 2 55 ? 4.876 19.040 15.060 1.00 20.09 306 PRO B CA 1
ATOM 2313 C C . PRO B 2 55 ? 3.783 18.483 15.961 1.00 20.84 306 PRO B C 1
ATOM 2314 O O . PRO B 2 55 ? 2.606 18.748 15.705 1.00 21.75 306 PRO B O 1
ATOM 2318 N N . SER B 2 56 ? 4.072 17.826 17.058 1.00 23.05 307 SER B N 1
ATOM 2319 C CA . SER B 2 56 ? 3.053 17.281 17.935 1.00 25.98 307 SER B CA 1
ATOM 2320 C C . SER B 2 56 ? 2.414 18.334 18.836 1.00 26.23 307 SER B C 1
ATOM 2321 O O . SER B 2 56 ? 3.129 19.102 19.494 1.00 24.11 307 SER B O 1
ATOM 2324 N N . VAL B 2 57 ? 1.113 18.195 19.136 1.00 25.27 308 VAL B N 1
ATOM 2325 C CA . VAL B 2 57 ? 0.447 19.098 20.078 1.00 25.40 308 VAL B CA 1
ATOM 2326 C C . VAL B 2 57 ? 0.985 18.941 21.483 1.00 25.74 308 VAL B C 1
ATOM 2327 O O . VAL B 2 57 ? 1.013 19.808 22.356 1.00 25.04 308 VAL B O 1
ATOM 2331 N N . PHE B 2 58 ? 1.518 17.749 21.789 1.00 25.87 309 PHE B N 1
ATOM 2332 C CA . PHE B 2 58 ? 2.124 17.420 23.058 1.00 27.52 309 PHE B CA 1
ATOM 2333 C C . PHE B 2 58 ? 3.349 18.296 23.355 1.00 24.57 309 PHE B C 1
ATOM 2334 O O . PHE B 2 58 ? 3.644 18.608 24.493 1.00 22.89 309 PHE B O 1
ATOM 2342 N N . ASN B 2 59 ? 4.065 18.711 22.310 1.00 23.76 310 ASN B N 1
ATOM 2343 C CA . ASN B 2 59 ? 5.271 19.530 22.448 1.00 21.80 310 ASN B CA 1
ATOM 2344 C C . ASN B 2 59 ? 4.963 21.003 22.203 1.00 22.43 310 ASN B C 1
ATOM 2345 O O . ASN B 2 59 ? 5.910 21.766 22.024 1.00 18.97 310 ASN B O 1
ATOM 2350 N N . GLU B 2 60 ? 3.680 21.405 22.131 1.00 21.96 311 GLU B N 1
ATOM 2351 C CA . GLU B 2 60 ? 3.377 22.778 21.679 1.00 22.85 311 GLU B CA 1
ATOM 2352 C C . GLU B 2 60 ? 4.057 23.907 22.429 1.00 19.61 311 GLU B C 1
ATOM 2353 O O . GLU B 2 60 ? 4.398 24.892 21.762 1.00 19.99 311 GLU B O 1
ATOM 2359 N N . ALA B 2 61 ? 4.189 23.924 23.728 1.00 18.75 312 ALA B N 1
ATOM 2360 C CA . ALA B 2 61 ? 4.781 25.029 24.456 1.00 22.14 312 ALA B CA 1
ATOM 2361 C C . ALA B 2 61 ? 6.294 25.142 24.160 1.00 21.12 312 ALA B C 1
ATOM 2362 O O . ALA B 2 61 ? 6.773 26.249 23.960 1.00 19.72 312 ALA B O 1
ATOM 2364 N N . GLU B 2 62 ? 6.967 23.999 24.010 1.00 20.26 313 GLU B N 1
ATOM 2365 C CA . GLU B 2 62 ? 8.412 24.028 23.689 1.00 21.10 313 GLU B CA 1
ATOM 2366 C C . GLU B 2 62 ? 8.572 24.497 22.266 1.00 19.02 313 GLU B C 1
ATOM 2367 O O . GLU B 2 62 ? 9.422 25.326 21.934 1.00 18.32 313 GLU B O 1
ATOM 2373 N N . THR B 2 63 ? 7.679 24.056 21.388 1.00 15.24 314 THR B N 1
ATOM 2374 C CA . THR B 2 63 ? 7.717 24.469 19.986 1.00 18.93 314 THR B CA 1
ATOM 2375 C C . THR B 2 63 ? 7.556 25.986 19.872 1.00 20.34 314 THR B C 1
ATOM 2376 O O . THR B 2 63 ? 8.262 26.708 19.139 1.00 16.71 314 THR B O 1
ATOM 2380 N N . LYS B 2 64 ? 6.570 26.485 20.652 1.00 19.54 315 LYS B N 1
ATOM 2381 C CA . LYS B 2 64 ? 6.386 27.945 20.583 1.00 22.41 315 LYS B CA 1
ATOM 2382 C C . LYS B 2 64 ? 7.646 28.634 21.145 1.00 19.52 315 LYS B C 1
ATOM 2383 O O . LYS B 2 64 ? 8.020 29.658 20.576 1.00 18.99 315 LYS B O 1
ATOM 2389 N N . SER B 2 65 ? 8.277 28.122 22.204 1.00 20.84 316 SER B N 1
ATOM 2390 C CA . SER B 2 65 ? 9.505 28.795 22.659 1.00 20.08 316 SER B CA 1
ATOM 2391 C C . SER B 2 65 ? 10.608 28.764 21.611 1.00 18.59 316 SER B C 1
ATOM 2392 O O . SER B 2 65 ? 11.268 29.797 21.374 1.00 15.74 316 SER B O 1
ATOM 2395 N N . THR B 2 66 ? 10.707 27.622 20.901 1.00 14.66 317 THR B N 1
ATOM 2396 C CA . THR B 2 66 ? 11.692 27.591 19.806 1.00 13.81 317 THR B CA 1
ATOM 2397 C C . THR B 2 66 ? 11.358 28.527 18.685 1.00 13.58 317 THR B C 1
ATOM 2398 O O . THR B 2 66 ? 12.226 29.218 18.120 1.00 12.73 317 THR B O 1
ATOM 2402 N N . LEU B 2 67 ? 10.052 28.654 18.304 1.00 14.44 318 LEU B N 1
ATOM 2403 C CA . LEU B 2 67 ? 9.739 29.600 17.220 1.00 15.16 318 LEU B CA 1
ATOM 2404 C C . LEU B 2 67 ? 10.021 31.067 17.615 1.00 13.55 318 LEU B C 1
ATOM 2405 O O . LEU B 2 67 ? 10.456 31.846 16.741 1.00 15.08 318 LEU B O 1
ATOM 2410 N N . MET B 2 68 ? 9.801 31.363 18.869 1.00 16.53 319 MET B N 1
ATOM 2411 C CA . MET B 2 68 ? 10.006 32.759 19.361 1.00 20.58 319 MET B CA 1
ATOM 2412 C C . MET B 2 68 ? 11.483 33.104 19.395 1.00 18.08 319 MET B C 1
ATOM 2413 O O . MET B 2 68 ? 11.926 34.237 19.112 1.00 18.15 319 MET B O 1
ATOM 2418 N N . PHE B 2 69 ? 12.305 32.108 19.769 1.00 16.63 320 PHE B N 1
ATOM 2419 C CA . PHE B 2 69 ? 13.779 32.258 19.709 1.00 17.54 320 PHE B CA 1
ATOM 2420 C C . PHE B 2 69 ? 14.199 32.546 18.294 1.00 17.30 320 PHE B C 1
ATOM 2421 O O . PHE B 2 69 ? 14.941 33.478 17.957 1.00 18.59 320 PHE B O 1
ATOM 2429 N N . GLY B 2 70 ? 13.673 31.806 17.300 1.00 16.10 321 GLY B N 1
ATOM 2430 C CA . GLY B 2 70 ? 14.015 32.047 15.905 1.00 15.58 321 GLY B CA 1
ATOM 2431 C C . GLY B 2 70 ? 13.543 33.400 15.394 1.00 16.65 321 GLY B C 1
ATOM 2432 O O . GLY B 2 70 ? 14.258 34.068 14.629 1.00 17.44 321 GLY B O 1
ATOM 2433 N N . GLN B 2 71 ? 12.311 33.757 15.748 1.00 15.16 322 GLN B N 1
ATOM 2434 C CA . GLN B 2 71 ? 11.756 35.039 15.283 1.00 17.88 322 GLN B CA 1
ATOM 2435 C C . GLN B 2 71 ? 12.604 36.184 15.859 1.00 16.02 322 GLN B C 1
ATOM 2436 O O . GLN B 2 71 ? 12.975 37.074 15.089 1.00 19.95 322 GLN B O 1
ATOM 2442 N N . ARG B 2 72 ? 12.951 36.158 17.122 1.00 16.43 323 ARG B N 1
ATOM 2443 C CA . ARG B 2 72 ? 13.885 37.166 17.659 1.00 19.23 323 ARG B CA 1
ATOM 2444 C C . ARG B 2 72 ? 15.262 37.137 17.006 1.00 19.70 323 ARG B C 1
ATOM 2445 O O . ARG B 2 72 ? 15.778 38.167 16.549 1.00 17.88 323 ARG B O 1
ATOM 2453 N N . ALA B 2 73 ? 15.842 35.939 16.850 1.00 17.16 324 ALA B N 1
ATOM 2454 C CA . ALA B 2 73 ? 17.170 35.831 16.200 1.00 17.82 324 ALA B CA 1
ATOM 2455 C C . ALA B 2 73 ? 17.203 36.372 14.811 1.00 16.93 324 ALA B C 1
ATOM 2456 O O . ALA B 2 73 ? 18.196 37.042 14.376 1.00 16.86 324 ALA B O 1
ATOM 2458 N N . LYS B 2 74 ? 16.161 36.117 13.990 1.00 16.33 325 LYS B N 1
ATOM 2459 C CA . LYS B 2 74 ? 16.130 36.577 12.629 1.00 17.17 325 LYS B CA 1
ATOM 2460 C C . LYS B 2 74 ? 16.216 38.104 12.487 1.00 17.07 325 LYS B C 1
ATOM 2461 O O . LYS B 2 74 ? 16.562 38.559 11.405 1.00 17.20 325 LYS B O 1
ATOM 2467 N N . THR B 2 75 ? 15.925 38.865 13.510 1.00 17.28 326 THR B N 1
ATOM 2468 C CA . THR B 2 75 ? 15.947 40.336 13.379 1.00 20.49 326 THR B CA 1
ATOM 2469 C C . THR B 2 75 ? 17.372 40.867 13.582 1.00 22.59 326 THR B C 1
ATOM 2470 O O . THR B 2 75 ? 17.573 42.070 13.396 1.00 21.24 326 THR B O 1
ATOM 2474 N N . ILE B 2 76 ? 18.294 40.003 14.001 1.00 20.39 327 ILE B N 1
ATOM 2475 C CA . ILE B 2 76 ? 19.638 40.482 14.326 1.00 20.56 327 ILE B CA 1
ATOM 2476 C C . ILE B 2 76 ? 20.462 40.681 13.076 1.00 21.39 327 ILE B C 1
ATOM 2477 O O . ILE B 2 76 ? 20.548 39.872 12.148 1.00 20.37 327 ILE B O 1
ATOM 2482 N N . LYS B 2 77 ? 21.204 41.814 13.082 1.00 21.61 328 LYS B N 1
ATOM 2483 C CA . LYS B 2 77 ? 22.084 42.114 11.982 1.00 22.02 328 LYS B CA 1
ATOM 2484 C C . LYS B 2 77 ? 23.551 42.182 12.459 1.00 19.94 328 LYS B C 1
ATOM 2485 O O . LYS B 2 77 ? 23.865 42.473 13.577 1.00 18.93 328 LYS B O 1
ATOM 2491 N N . ASN B 2 78 ? 24.418 41.864 11.524 1.00 19.16 329 ASN B N 1
ATOM 2492 C CA . ASN B 2 78 ? 25.838 41.872 11.676 1.00 21.45 329 ASN B CA 1
ATOM 2493 C C . ASN B 2 78 ? 26.428 42.684 10.531 1.00 19.30 329 ASN B C 1
ATOM 2494 O O . ASN B 2 78 ? 25.990 42.538 9.388 1.00 20.28 329 ASN B O 1
ATOM 2499 N N . THR B 2 79 ? 27.548 43.307 10.876 1.00 19.69 330 THR B N 1
ATOM 2500 C CA . THR B 2 79 ? 28.321 44.027 9.835 1.00 17.82 330 THR B CA 1
ATOM 2501 C C . THR B 2 79 ? 29.499 43.148 9.456 1.00 18.81 330 THR B C 1
ATOM 2502 O O . THR B 2 79 ? 30.321 42.837 10.326 1.00 20.73 330 THR B O 1
ATOM 2506 N N . VAL B 2 80 ? 29.643 42.751 8.206 1.00 17.44 331 VAL B N 1
ATOM 2507 C CA . VAL B 2 80 ? 30.585 41.714 7.820 1.00 18.04 331 VAL B CA 1
ATOM 2508 C C . VAL B 2 80 ? 31.512 42.093 6.693 1.00 18.36 331 VAL B C 1
ATOM 2509 O O . VAL B 2 80 ? 31.125 42.863 5.819 1.00 18.68 331 VAL B O 1
ATOM 2513 N N . SER B 2 81 ? 32.732 41.568 6.790 1.00 20.81 332 SER B N 1
ATOM 2514 C CA . SER B 2 81 ? 33.714 41.777 5.733 1.00 21.28 332 SER B CA 1
ATOM 2515 C C . SER B 2 81 ? 34.526 40.481 5.547 1.00 22.12 332 SER B C 1
ATOM 2516 O O . SER B 2 81 ? 34.653 39.727 6.509 1.00 21.66 332 SER B O 1
ATOM 2519 N N . VAL B 2 82 ? 35.030 40.255 4.334 1.00 20.72 333 VAL B N 1
ATOM 2520 C CA . VAL B 2 82 ? 35.812 39.009 4.181 1.00 20.34 333 VAL B CA 1
ATOM 2521 C C . VAL B 2 82 ? 37.081 39.160 5.000 1.00 21.03 333 VAL B C 1
ATOM 2522 O O . VAL B 2 82 ? 37.556 40.319 5.229 1.00 20.10 333 VAL B O 1
ATOM 2526 N N . ASN B 2 83 ? 37.718 38.070 5.381 1.00 17.95 334 ASN B N 1
ATOM 2527 C CA . ASN B 2 83 ? 38.927 38.174 6.183 1.00 20.85 334 ASN B CA 1
ATOM 2528 C C . ASN B 2 83 ? 40.109 38.216 5.220 1.00 21.89 334 ASN B C 1
ATOM 2529 O O . ASN B 2 83 ? 40.651 37.105 5.001 1.00 22.82 334 ASN B O 1
ATOM 2534 N N . LEU B 2 84 ? 40.388 39.367 4.629 1.00 21.84 335 LEU B N 1
ATOM 2535 C CA . LEU B 2 84 ? 41.502 39.497 3.682 1.00 22.24 335 LEU B CA 1
ATOM 2536 C C . LEU B 2 84 ? 42.779 39.971 4.370 1.00 23.60 335 LEU B C 1
ATOM 2537 O O . LEU B 2 84 ? 42.704 40.954 5.131 1.00 20.32 335 LEU B O 1
ATOM 2542 N N . GLU B 2 85 ? 43.945 39.432 4.028 1.00 21.89 336 GLU B N 1
ATOM 2543 C CA . GLU B 2 85 ? 45.205 39.821 4.613 1.00 24.11 336 GLU B CA 1
ATOM 2544 C C . GLU B 2 85 ? 46.184 40.193 3.471 1.00 22.97 336 GLU B C 1
ATOM 2545 O O . GLU B 2 85 ? 46.358 39.447 2.506 1.00 21.09 336 GLU B O 1
ATOM 2551 N N . LEU B 2 86 ? 46.799 41.351 3.598 1.00 22.07 337 LEU B N 1
ATOM 2552 C CA . LEU B 2 86 ? 47.749 41.849 2.618 1.00 22.41 337 LEU B CA 1
ATOM 2553 C C . LEU B 2 86 ? 49.135 41.908 3.278 1.00 21.00 337 LEU B C 1
ATOM 2554 O O . LEU B 2 86 ? 49.135 42.207 4.463 1.00 21.33 337 LEU B O 1
ATOM 2559 N N . THR B 2 87 ? 50.177 41.633 2.490 1.00 20.83 338 THR B N 1
ATOM 2560 C CA . THR B 2 87 ? 51.534 41.771 2.999 1.00 22.87 338 THR B CA 1
ATOM 2561 C C . THR B 2 87 ? 51.730 43.299 3.209 1.00 24.24 338 THR B C 1
ATOM 2562 O O . THR B 2 87 ? 51.015 44.127 2.621 1.00 25.11 338 THR B O 1
ATOM 2566 N N . ALA B 2 88 ? 52.678 43.701 4.022 1.00 25.86 339 ALA B N 1
ATOM 2567 C CA . ALA B 2 88 ? 52.904 45.171 4.236 1.00 26.65 339 ALA B CA 1
ATOM 2568 C C . ALA B 2 88 ? 53.217 45.882 2.955 1.00 27.95 339 ALA B C 1
ATOM 2569 O O . ALA B 2 88 ? 52.722 46.982 2.684 1.00 27.79 339 ALA B O 1
ATOM 2571 N N . GLU B 2 89 ? 54.032 45.273 2.039 1.00 30.00 340 GLU B N 1
ATOM 2572 C CA . GLU B 2 89 ? 54.349 45.969 0.801 1.00 31.02 340 GLU B CA 1
ATOM 2573 C C . GLU B 2 89 ? 53.112 46.171 -0.050 1.00 30.96 340 GLU B C 1
ATOM 2574 O O . GLU B 2 89 ? 52.973 47.248 -0.654 1.00 31.48 340 GLU B O 1
ATOM 2580 N N . GLU B 2 90 ? 52.217 45.177 -0.213 1.00 28.64 341 GLU B N 1
ATOM 2581 C CA . GLU B 2 90 ? 51.031 45.450 -1.012 1.00 28.41 341 GLU B CA 1
ATOM 2582 C C . GLU B 2 90 ? 50.123 46.442 -0.286 1.00 23.96 341 GLU B C 1
ATOM 2583 O O . GLU B 2 90 ? 49.491 47.305 -0.892 1.00 25.09 341 GLU B O 1
ATOM 2589 N N . TRP B 2 91 ? 50.009 46.264 1.026 1.00 24.45 342 TRP B N 1
ATOM 2590 C CA . TRP B 2 91 ? 49.154 47.216 1.779 1.00 25.09 342 TRP B CA 1
ATOM 2591 C C . TRP B 2 91 ? 49.671 48.660 1.560 1.00 25.39 342 TRP B C 1
ATOM 2592 O O . TRP B 2 91 ? 48.875 49.564 1.257 1.00 26.85 342 TRP B O 1
ATOM 2603 N N . LYS B 2 92 ? 50.977 48.873 1.653 1.00 26.68 343 LYS B N 1
ATOM 2604 C CA . LYS B 2 92 ? 51.478 50.251 1.427 1.00 28.14 343 LYS B CA 1
ATOM 2605 C C . LYS B 2 92 ? 51.213 50.719 0.019 1.00 29.57 343 LYS B C 1
ATOM 2606 O O . LYS B 2 92 ? 50.838 51.880 -0.167 1.00 29.45 343 LYS B O 1
ATOM 2612 N N . LYS B 2 93 ? 51.288 49.863 -1.006 1.00 31.36 344 LYS B N 1
ATOM 2613 C CA . LYS B 2 93 ? 50.957 50.290 -2.354 1.00 31.20 344 LYS B CA 1
ATOM 2614 C C . LYS B 2 93 ? 49.512 50.728 -2.451 1.00 32.38 344 LYS B C 1
ATOM 2615 O O . LYS B 2 93 ? 49.209 51.743 -3.080 1.00 34.58 344 LYS B O 1
ATOM 2621 N N . LYS B 2 94 ? 48.565 49.978 -1.890 1.00 32.18 345 LYS B N 1
ATOM 2622 C CA . LYS B 2 94 ? 47.161 50.407 -1.958 1.00 33.59 345 LYS B CA 1
ATOM 2623 C C . LYS B 2 94 ? 47.020 51.747 -1.238 1.00 33.75 345 LYS B C 1
ATOM 2624 O O . LYS B 2 94 ? 46.419 52.678 -1.785 1.00 35.39 345 LYS B O 1
ATOM 2630 N N . TYR B 2 95 ? 47.639 51.915 -0.081 1.00 32.64 346 TYR B N 1
ATOM 2631 C CA . TYR B 2 95 ? 47.535 53.177 0.667 1.00 32.03 346 TYR B CA 1
ATOM 2632 C C . TYR B 2 95 ? 47.998 54.380 -0.158 1.00 33.50 346 TYR B C 1
ATOM 2633 O O . TYR B 2 95 ? 47.301 55.395 -0.185 1.00 31.94 346 TYR B O 1
ATOM 2642 N N . GLU B 2 96 ? 49.161 54.262 -0.791 1.00 36.91 347 GLU B N 1
ATOM 2643 C CA . GLU B 2 96 ? 49.714 55.340 -1.610 1.00 42.00 347 GLU B CA 1
ATOM 2644 C C . GLU B 2 96 ? 48.834 55.684 -2.798 1.00 43.30 347 GLU B C 1
ATOM 2645 O O . GLU B 2 96 ? 48.660 56.862 -3.136 1.00 44.10 347 GLU B O 1
ATOM 2651 N N . LYS B 2 97 ? 48.232 54.672 -3.386 1.00 45.24 348 LYS B N 1
ATOM 2652 C CA . LYS B 2 97 ? 47.302 54.791 -4.491 1.00 48.08 348 LYS B CA 1
ATOM 2653 C C . LYS B 2 97 ? 45.991 55.424 -4.022 1.00 49.51 348 LYS B C 1
ATOM 2654 O O . LYS B 2 97 ? 45.392 56.278 -4.676 1.00 48.97 348 LYS B O 1
ATOM 2660 N N . GLU B 2 98 ? 45.570 55.024 -2.814 1.00 50.82 349 GLU B N 1
ATOM 2661 C CA . GLU B 2 98 ? 44.335 55.572 -2.260 1.00 51.81 349 GLU B CA 1
ATOM 2662 C C . GLU B 2 98 ? 44.574 56.998 -1.791 1.00 51.97 349 GLU B C 1
ATOM 2663 O O . GLU B 2 98 ? 43.635 57.782 -1.874 1.00 51.06 349 GLU B O 1
ATOM 2669 N N . LYS B 2 99 ? 45.796 57.341 -1.413 1.00 54.00 350 LYS B N 1
ATOM 2670 C CA . LYS B 2 99 ? 46.211 58.654 -0.970 1.00 55.54 350 LYS B CA 1
ATOM 2671 C C . LYS B 2 99 ? 46.446 59.660 -2.093 1.00 58.68 350 LYS B C 1
ATOM 2672 O O . LYS B 2 99 ? 46.019 60.822 -1.940 1.00 59.32 350 LYS B O 1
ATOM 2678 N N . GLU B 2 100 ? 47.058 59.289 -3.215 1.00 60.87 351 GLU B N 1
ATOM 2679 C CA . GLU B 2 100 ? 47.266 60.252 -4.294 1.00 63.12 351 GLU B CA 1
ATOM 2680 C C . GLU B 2 100 ? 45.963 60.843 -4.828 1.00 63.47 351 GLU B C 1
ATOM 2681 O O . GLU B 2 100 ? 45.026 60.105 -5.193 1.00 63.71 351 GLU B O 1
#

Sequence (338 aa):
ADPAECSIKVMCRFRPLNEAEILRGDKFIPKFKGEETVVIGQGKPYVFDRVLPPNTTQEQVYNACAKQIVKDVLEGYNGTIFAYGQTSSGKTHTMEGKLHDPQLMGIIPRIAHDIFDHIYSMDENLEFHIKVSYFEIYLDKIRDLLDVSKTNLAVHEDKNRVPYVKGCTERFVSSPEEVMDVIDEGKANRHVAVTNMNEHSSRSHSIFLINIKQENVETEKKLSGKLYLVDLAGSEKVAKNINKSLSALGNVISALAEGTKTHVPYRDSKMTRILQDSLDGNCRTTIVICCSPSVFNEAETKSTLMFGQRAKTIKNTVSVNLELTAEEWKKKYEKEKE

Solvent-accessible surface area: 16222 Å² total; per-residue (Å²): 154,139,71,49,113,18,31,2,90,0,15,0,19,0,31,77,33,54,162,64,6,110,167,122,55,14,113,82,24,7,99,72,126,77,115,76,19,0,20,19,28,179,41,109,63,12,80,0,38,62,5,2,34,34,121,16,77,8,104,96,0,13,69,30,4,0,78,104,9,0,80,11,1,10,87,0,30,22,0,1,0,0,0,14,0,23,50,78,1,16,16,68,79,0,0,12,17,121,24,118,49,109,134,62,37,2,2,13,5,21,0,0,96,25,1,6,59,43,19,144,100,62,77,165,45,38,86,47,80,8,37,1,3,7,1,3,3,91,137,48,105,0,21,1,0,11,51,35,83,96,69,92,20,45,29,74,114,43,158,95,200,31,22,61,14,104,58,18,35,84,86,133,6,87,27,17,119,79,1,21,88,7,4,58,61,0,50,67,34,28,108,80,96,32,143,78,37,127,105,17,41,14,48,3,3,13,0,2,16,0,15,2,91,6,57,20,86,131,63,83,82,93,39,22,2,37,0,23,0,0,12,2,0,0,4,23,71,118,114,102,18,75,16,103,12,2,22,4,1,21,77,0,0,38,13,5,36,142,53,59,84,98,170,17,33,20,179,69,1,33,2,0,37,9,1,61,22,4,0,63,20,44,3,58,3,4,0,0,0,1,2,0,0,0,54,139,23,68,79,30,2,109,37,2,0,58,4,0,51,88,0,60,82,2,101,7,86,2,49,49,34,91,59,42,54,72,104,38,116,113,98,86,101,88,147,121,131,187

Nearest PDB structures (foldseek):
  2kin-assembly1_A  TM=1.004E+00  e=3.271E-52  Rattus norvegicus
  3wrd-assembly1_A  TM=9.921E-01  e=2.267E-42  Mus musculus
  1mkj-assembly1_A  TM=9.890E-01  e=6.315E-42  Homo sapiens
  5lt1-assembly2_B  TM=9.778E-01  e=3.626E-41  Homo sapiens
  5lt1-assembly1_A  TM=9.790E-01  e=1.210E-40  Homo sapiens

GO terms:
  GO:0099641 anterograde axonal protein transport (P, IMP)
  GO:0008017 microtubule binding (F, IDA)
  GO:0030425 dendrite (C, IDA)
  GO:0016887 ATP hydrolysis activity (F, IDA)
  GO:0008298 intracellular mRNA localization (P, IMP)
  GO:0034190 apolipoprotein receptor binding (F, IPI)
  GO:0005515 protein binding (F, IPI)
  GO:0016887 ATP hydrolysis activity (F, EXP)
  GO:0099524 postsynaptic cytosol (C, IDA)
  GO:0098982 GABA-ergic synapse (C, IDA)